Protein AF-X0WN34-F1 (afdb_monomer_lite)

Radius of gyration: 20.08 Å; chains: 1; bounding box: 44×46×47 Å

Foldseek 3Di:
DLLVLLVVLVVVPPDLVSLQSQVVDDADPDDVSNVVCVVSPDDRHDHDDCQPPAQKDQPQQQQKIWGWLGPDPFIKIKIFGAGFAADQPAALAHGFMWIDGVHTFFDFDDDDDDQAPPCNQAERRWNNRTQFKAWDDPPDAADPSSHPPPDDYDRPSTFDRYDDHDPDPVVCVVVVLVRRQKHWPDWDGDNQKIKTKMWRQSRHDPQFWPGWMWIWMDGHRGDIDIDIDTDTPDPPTDMDRDTDGD

Organism: NCBI:txid412755

pLDDT: mean 89.05, std 12.6, range [44.31, 98.88]

Secondary structure (DSSP, 8-state):
-TTHHHHHHHHTTTSHHHHHHHHT----SSHHHHHHHHHT--PPPPPP-GGGS-SEEEEGGGTEEEEES-SSTT--EEEEE-----STT--S-TT-EEEEESEEEE--------SSSHHIIIIITSGGGSS-EEE--TT---BSSS-TT-------S-S-SB----SSHHHHHHTHHHH---EEEEEEE-SSEEEEEEE-GGGS-TTTEEEEEEEEEEETTTEEEEEEEEEESSTTS-EEE-----

Sequence (246 aa):
PRLMRNVIAQYFRGSELSRFVSARRRRGTHAQTRLFDFLHEEAPDEPLDVRTFPLAHHAAGIGKVFARGDWTDDATWLRFECGHWWNQHQHFEAGNFEIFRYEPLAAESGEYTDWDSPHAVNWLIRTVAHNCILVHQDDETWRNVRNRQGRPLANDGGQANDVFYRHTLEEWEREREHFERGTIIACENRPDFMHVAGDCTRAYAKSKVSLCLRQVVFLRPHTIVILDRVTSVRPEYEKTWLLHCY

Structure (mmCIF, N/CA/C/O backbone):
data_AF-X0WN34-F1
#
_entry.id   AF-X0WN34-F1
#
loop_
_atom_site.group_PDB
_atom_site.id
_atom_site.type_symbol
_atom_site.label_atom_id
_atom_site.label_alt_id
_atom_site.label_comp_id
_atom_site.label_asym_id
_atom_site.label_entity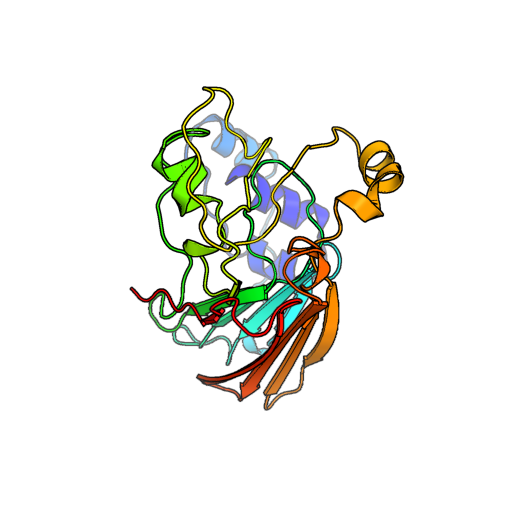_id
_atom_site.label_seq_id
_atom_site.pdbx_PDB_ins_code
_atom_site.Cartn_x
_atom_site.Cartn_y
_atom_site.Cartn_z
_atom_site.occupancy
_atom_site.B_iso_or_equiv
_atom_site.auth_seq_id
_atom_site.auth_comp_id
_atom_site.auth_asym_id
_atom_site.auth_atom_id
_atom_site.pdbx_PDB_model_num
ATOM 1 N N . PRO A 1 1 ? 8.288 15.324 -8.972 1.00 44.31 1 PRO A N 1
ATOM 2 C CA . PRO A 1 1 ? 9.692 14.833 -8.907 1.00 44.31 1 PRO A CA 1
ATOM 3 C C . PRO A 1 1 ? 10.314 14.483 -10.289 1.00 44.31 1 PRO A C 1
ATOM 5 O O . PRO A 1 1 ? 10.910 13.424 -10.462 1.00 44.31 1 PRO A O 1
ATOM 8 N N . ARG A 1 2 ? 10.214 15.378 -11.290 1.00 45.28 2 ARG A N 1
ATOM 9 C CA . ARG A 1 2 ? 10.734 15.137 -12.659 1.00 45.28 2 ARG A CA 1
ATOM 10 C C . ARG A 1 2 ? 12.237 15.422 -12.823 1.00 45.28 2 ARG A C 1
ATOM 12 O O . ARG A 1 2 ? 12.853 14.819 -13.688 1.00 45.28 2 ARG A O 1
ATOM 19 N N . LEU A 1 3 ? 12.822 16.245 -11.946 1.00 47.91 3 LEU A N 1
ATOM 20 C CA . LEU A 1 3 ? 14.264 16.547 -11.891 1.00 47.91 3 LEU A CA 1
ATOM 21 C C . LEU A 1 3 ? 15.147 15.326 -11.572 1.00 47.91 3 LEU A C 1
ATOM 23 O O . LEU A 1 3 ? 16.340 15.341 -11.843 1.00 47.91 3 LEU A O 1
ATOM 27 N N . MET A 1 4 ? 14.574 14.262 -11.005 1.00 52.34 4 MET A N 1
ATOM 28 C CA . MET A 1 4 ? 15.364 13.207 -10.373 1.00 52.34 4 MET A CA 1
ATOM 29 C C . MET A 1 4 ? 15.844 12.115 -11.338 1.00 52.34 4 MET A C 1
ATOM 31 O O . MET A 1 4 ? 16.774 11.406 -10.998 1.00 52.34 4 MET A O 1
ATOM 35 N N . ARG A 1 5 ? 15.236 11.930 -12.522 1.00 56.84 5 ARG A N 1
ATOM 36 C CA . ARG A 1 5 ? 15.512 10.734 -13.351 1.00 56.84 5 ARG A CA 1
ATOM 37 C C . ARG A 1 5 ? 16.914 10.723 -13.958 1.00 56.84 5 ARG A C 1
ATOM 39 O O . ARG A 1 5 ? 17.567 9.690 -13.889 1.00 56.84 5 ARG A O 1
ATOM 46 N N . ASN A 1 6 ? 17.378 11.853 -14.494 1.00 54.78 6 ASN A N 1
ATOM 47 C CA . ASN A 1 6 ? 18.714 11.952 -15.091 1.00 54.78 6 ASN A CA 1
ATOM 48 C C . ASN A 1 6 ? 19.805 11.844 -14.013 1.00 54.78 6 ASN A C 1
ATOM 50 O O . ASN A 1 6 ? 20.733 11.056 -14.156 1.00 54.78 6 ASN A O 1
ATOM 54 N N . VAL A 1 7 ? 19.631 12.535 -12.882 1.00 57.59 7 VAL A N 1
ATOM 55 C CA . VAL A 1 7 ? 20.575 12.496 -11.750 1.00 57.59 7 VAL A CA 1
ATOM 56 C C . VAL A 1 7 ? 20.580 11.128 -11.044 1.00 57.59 7 VAL A C 1
ATOM 58 O O . VAL A 1 7 ? 21.640 10.624 -10.688 1.00 57.59 7 VAL A O 1
ATOM 61 N N . ILE A 1 8 ? 19.425 10.470 -10.885 1.00 57.50 8 ILE A N 1
ATOM 62 C CA . ILE A 1 8 ? 19.345 9.101 -10.339 1.00 57.50 8 ILE A CA 1
ATOM 63 C C . ILE A 1 8 ? 19.974 8.095 -11.299 1.00 57.50 8 ILE A C 1
ATOM 65 O O . ILE A 1 8 ? 20.728 7.237 -10.851 1.00 57.50 8 ILE A O 1
ATOM 69 N N . ALA A 1 9 ? 19.713 8.193 -12.606 1.00 58.41 9 ALA A N 1
ATOM 70 C CA . ALA A 1 9 ? 20.384 7.339 -13.585 1.00 58.41 9 ALA A CA 1
ATOM 71 C C . ALA A 1 9 ? 21.913 7.508 -13.498 1.00 58.41 9 ALA A C 1
ATOM 73 O O . ALA A 1 9 ? 22.645 6.519 -13.512 1.00 58.41 9 ALA A O 1
ATOM 74 N N . GLN A 1 10 ? 22.396 8.736 -13.287 1.00 58.94 10 GLN A N 1
ATOM 75 C CA . GLN A 1 10 ? 23.813 9.007 -13.042 1.00 58.94 10 GLN A CA 1
ATOM 76 C C . GLN A 1 10 ? 24.330 8.405 -11.728 1.00 58.94 10 GLN A C 1
ATOM 78 O O . GLN A 1 10 ? 25.438 7.881 -11.723 1.00 58.94 10 GLN A O 1
ATOM 83 N N . TYR A 1 11 ? 23.551 8.431 -10.640 1.00 57.41 11 TYR A N 1
ATOM 84 C CA . TYR A 1 11 ? 23.935 7.811 -9.363 1.00 57.41 11 TYR A CA 1
ATOM 85 C C . TYR A 1 11 ? 23.999 6.276 -9.450 1.00 57.41 11 TYR A C 1
ATOM 87 O O . TYR A 1 11 ? 24.894 5.657 -8.884 1.00 57.41 11 TYR A O 1
ATOM 95 N N . PHE A 1 12 ? 23.092 5.655 -10.212 1.00 58.84 12 PHE A N 1
ATOM 96 C CA . PHE A 1 12 ? 23.060 4.206 -10.460 1.00 58.84 12 PHE A CA 1
ATOM 97 C C . PHE A 1 12 ? 23.763 3.797 -11.764 1.00 58.84 12 PHE A C 1
ATOM 99 O O . PHE A 1 12 ? 23.420 2.761 -12.356 1.00 58.84 12 PHE A O 1
ATOM 106 N N . ARG A 1 13 ? 24.710 4.613 -12.251 1.00 58.53 13 ARG A N 1
ATOM 107 C CA . ARG A 1 13 ? 25.409 4.364 -13.518 1.00 58.53 13 ARG A CA 1
ATOM 108 C C . ARG A 1 13 ? 26.027 2.965 -13.535 1.00 58.53 13 ARG A C 1
ATOM 110 O O . ARG A 1 13 ? 26.620 2.523 -12.557 1.00 58.53 13 ARG A O 1
ATOM 117 N N . GLY A 1 14 ? 25.878 2.271 -14.662 1.00 58.12 14 GLY A N 1
ATOM 118 C CA . GLY A 1 14 ? 26.384 0.908 -14.852 1.00 58.12 14 GLY A CA 1
ATOM 119 C C . GLY A 1 14 ? 25.401 -0.209 -14.489 1.00 58.12 14 GLY A C 1
ATOM 120 O O . GLY A 1 14 ? 25.622 -1.339 -14.914 1.00 58.12 14 GLY A O 1
ATOM 121 N N . SER A 1 15 ? 24.296 0.083 -13.790 1.00 67.31 15 SER A N 1
ATOM 122 C CA . SER A 1 15 ? 23.204 -0.888 -13.627 1.00 67.31 15 SER A CA 1
ATOM 123 C C . SER A 1 15 ? 22.356 -0.998 -14.899 1.00 67.31 15 SER A C 1
ATOM 125 O O . SER A 1 15 ? 22.137 -0.006 -15.598 1.00 67.31 15 SER A O 1
ATOM 127 N N . GLU A 1 16 ? 21.825 -2.189 -15.182 1.00 66.94 16 GLU A N 1
ATOM 128 C CA . GLU A 1 16 ? 20.938 -2.418 -16.333 1.00 66.94 16 GLU A CA 1
ATOM 129 C C . GLU A 1 16 ? 19.705 -1.498 -16.304 1.00 66.94 16 GLU A C 1
ATOM 131 O O . GLU A 1 16 ? 19.326 -0.894 -17.310 1.00 66.94 16 GLU A O 1
ATOM 136 N N . LEU A 1 17 ? 19.127 -1.296 -15.117 1.00 65.12 17 LEU A N 1
ATOM 137 C CA . LEU A 1 17 ? 17.979 -0.414 -14.929 1.00 65.12 17 LEU A CA 1
ATOM 138 C C . LEU A 1 17 ? 18.307 1.052 -15.255 1.00 65.12 17 LEU A C 1
ATOM 140 O O . LEU A 1 17 ? 17.495 1.739 -15.876 1.00 65.12 17 LEU A O 1
ATOM 144 N N . SER A 1 18 ? 19.495 1.531 -14.873 1.00 64.06 18 SER A N 1
ATOM 145 C CA . SER A 1 18 ? 19.930 2.898 -15.182 1.00 64.06 18 SER A CA 1
ATOM 146 C C . SER A 1 18 ? 20.089 3.123 -16.689 1.00 64.06 18 SER A C 1
ATOM 148 O O . SER A 1 18 ? 19.573 4.118 -17.210 1.00 64.06 18 SER A O 1
ATOM 150 N N . ARG A 1 19 ? 20.700 2.166 -17.406 1.00 65.00 19 ARG A N 1
ATOM 151 C CA . ARG A 1 19 ? 20.855 2.232 -18.873 1.00 65.00 19 ARG A CA 1
ATOM 152 C C . ARG A 1 19 ? 19.504 2.371 -19.571 1.00 65.00 19 ARG A C 1
ATOM 154 O O . ARG A 1 19 ? 19.305 3.268 -20.388 1.00 65.00 19 ARG A O 1
ATOM 161 N N . PHE A 1 20 ? 18.531 1.551 -19.172 1.00 68.00 20 PHE A N 1
ATOM 162 C CA . PHE A 1 20 ? 17.181 1.601 -19.732 1.00 68.00 20 PHE A CA 1
ATOM 163 C C . PHE A 1 20 ? 16.453 2.928 -19.456 1.00 68.00 20 PHE A C 1
ATOM 165 O O . PHE A 1 20 ? 15.821 3.496 -20.351 1.00 68.00 20 PHE A O 1
ATOM 172 N N . VAL A 1 21 ? 16.538 3.454 -18.230 1.00 67.44 21 VAL A N 1
ATOM 173 C CA . VAL A 1 21 ? 15.901 4.736 -17.875 1.00 67.44 21 VAL A CA 1
ATOM 174 C C . VAL A 1 21 ? 16.550 5.903 -18.629 1.00 67.44 21 VAL A C 1
ATOM 176 O O . VAL A 1 21 ? 15.831 6.796 -19.086 1.00 67.44 21 VAL A O 1
ATOM 179 N N . SER A 1 22 ? 17.875 5.872 -18.819 1.00 63.88 22 SER A N 1
ATOM 180 C CA . SER A 1 22 ? 18.630 6.878 -19.582 1.00 63.88 22 SER A CA 1
ATOM 181 C C . SER A 1 22 ? 18.226 6.932 -21.061 1.00 63.88 22 SER A C 1
ATOM 183 O O . SER A 1 22 ? 18.221 8.011 -21.651 1.00 63.88 22 SER A O 1
ATOM 185 N N . ALA A 1 23 ? 17.800 5.813 -21.655 1.00 64.44 23 ALA A N 1
ATOM 186 C CA . ALA A 1 23 ? 17.300 5.784 -23.033 1.00 64.44 23 ALA A CA 1
ATOM 187 C C . ALA A 1 23 ? 15.892 6.405 -23.189 1.00 64.44 23 ALA A C 1
ATOM 189 O O . ALA A 1 23 ? 15.519 6.849 -24.273 1.00 64.44 23 ALA A O 1
ATOM 190 N N . ARG A 1 24 ? 15.096 6.492 -22.110 1.00 65.19 24 ARG A N 1
ATOM 191 C CA . ARG A 1 24 ? 13.705 7.006 -22.121 1.00 65.19 24 ARG A CA 1
ATOM 192 C C . ARG A 1 24 ? 13.576 8.462 -21.649 1.00 65.19 24 ARG A C 1
ATOM 194 O O . ARG A 1 24 ? 12.559 8.843 -21.055 1.00 65.19 24 ARG A O 1
ATOM 201 N N . ARG A 1 25 ? 14.603 9.282 -21.891 1.00 64.38 25 ARG A N 1
ATOM 202 C CA . ARG A 1 25 ? 14.652 10.700 -21.491 1.00 64.38 25 ARG A CA 1
ATOM 203 C C . ARG A 1 25 ? 13.403 11.468 -21.913 1.00 64.38 25 ARG A C 1
ATOM 205 O O . ARG A 1 25 ? 12.913 11.358 -23.033 1.00 64.38 25 ARG A O 1
ATOM 212 N N . ARG A 1 26 ? 12.924 12.323 -21.010 1.00 62.66 26 ARG A N 1
ATOM 213 C CA . ARG A 1 26 ? 11.940 13.368 -21.308 1.00 62.66 26 ARG A CA 1
ATOM 214 C C . ARG A 1 26 ? 12.549 14.702 -20.904 1.00 62.66 26 ARG A C 1
ATOM 216 O O . ARG A 1 26 ? 13.018 14.816 -19.777 1.00 62.66 26 ARG A O 1
ATOM 223 N N . ARG A 1 27 ? 12.525 15.693 -21.802 1.00 65.81 27 ARG A N 1
ATOM 224 C CA . ARG A 1 27 ? 12.999 17.054 -21.497 1.00 65.81 27 ARG A CA 1
ATOM 225 C C . ARG A 1 27 ? 12.209 17.652 -20.332 1.00 65.81 27 ARG A C 1
ATOM 227 O O . ARG A 1 27 ? 10.991 17.465 -20.240 1.00 65.81 27 ARG A O 1
ATOM 234 N N . GLY A 1 28 ? 12.895 18.414 -19.485 1.00 68.31 28 GLY A N 1
ATOM 235 C CA . GLY A 1 28 ? 12.291 19.195 -18.417 1.00 68.31 28 GLY A CA 1
ATOM 236 C C . GLY A 1 28 ? 11.145 20.078 -18.911 1.00 68.31 28 GLY A C 1
ATOM 237 O O . GLY A 1 28 ? 11.216 20.700 -19.971 1.00 68.31 28 GLY A O 1
ATOM 238 N N . THR A 1 29 ? 10.073 20.157 -18.125 1.00 73.75 29 THR A N 1
ATOM 239 C CA . THR A 1 29 ? 8.853 20.881 -18.514 1.00 73.75 29 THR A CA 1
ATOM 240 C C . THR A 1 29 ? 8.896 22.382 -18.220 1.00 73.75 29 THR A C 1
ATOM 242 O O . THR A 1 29 ? 7.996 23.103 -18.629 1.00 73.75 29 THR A O 1
ATOM 245 N N . HIS A 1 30 ? 9.935 22.878 -17.541 1.00 79.38 30 HIS A N 1
ATOM 246 C CA . HIS A 1 30 ? 10.145 24.304 -17.268 1.00 79.38 30 HIS A CA 1
ATOM 247 C C . HIS A 1 30 ? 11.624 24.691 -17.412 1.00 79.38 30 HIS A C 1
ATOM 249 O O . HIS A 1 30 ? 12.500 23.830 -17.485 1.00 79.38 30 HIS A O 1
ATOM 255 N N . ALA A 1 31 ? 11.905 25.996 -17.508 1.00 83.12 31 ALA A N 1
ATOM 256 C CA . ALA A 1 31 ? 13.231 26.524 -17.851 1.00 83.12 31 ALA A CA 1
ATOM 257 C C . ALA A 1 31 ? 14.344 26.045 -16.903 1.00 83.12 31 ALA A C 1
ATOM 259 O O . ALA A 1 31 ? 15.383 25.597 -17.371 1.00 83.12 31 ALA A O 1
ATOM 260 N N . GLN A 1 32 ? 14.097 26.051 -15.589 1.00 80.50 32 GLN A N 1
ATOM 261 C CA . GLN A 1 32 ? 15.079 25.598 -14.597 1.00 80.50 32 GLN A CA 1
ATOM 262 C C . GLN A 1 32 ? 15.475 24.125 -14.787 1.00 80.50 32 GLN A C 1
ATOM 264 O O . GLN A 1 32 ? 16.659 23.818 -14.824 1.00 80.50 32 GLN A O 1
ATOM 269 N N . THR A 1 33 ? 14.517 23.207 -14.977 1.00 73.88 33 THR A N 1
ATOM 270 C CA . THR A 1 33 ? 14.850 21.792 -15.227 1.00 73.88 33 THR A CA 1
ATOM 271 C C . THR A 1 33 ? 15.546 21.599 -16.562 1.00 73.88 33 THR A C 1
ATOM 273 O O . THR A 1 33 ? 16.456 20.791 -16.638 1.00 73.88 33 THR A O 1
ATOM 276 N N . ARG A 1 34 ? 15.175 22.361 -17.598 1.00 76.12 34 ARG A N 1
ATOM 277 C CA . ARG A 1 34 ? 15.870 22.300 -18.893 1.00 76.12 34 ARG A CA 1
ATOM 278 C C . ARG A 1 34 ? 17.324 22.754 -18.794 1.00 76.12 34 ARG A C 1
ATOM 280 O O . ARG A 1 34 ? 18.168 22.179 -19.466 1.00 76.12 34 ARG A O 1
ATOM 287 N N . LEU A 1 35 ? 17.615 23.746 -17.950 1.00 81.50 35 LEU A N 1
ATOM 288 C CA . LEU A 1 35 ? 18.987 24.160 -17.670 1.00 81.50 35 LEU A CA 1
ATOM 289 C C . LEU A 1 35 ? 19.769 23.045 -16.965 1.00 81.50 35 LEU A C 1
ATOM 291 O O . LEU A 1 35 ? 20.885 22.755 -17.371 1.00 81.50 35 LEU A O 1
ATOM 295 N N . PHE A 1 36 ? 19.183 22.382 -15.963 1.00 77.56 36 PHE A N 1
ATOM 296 C CA . PHE A 1 36 ? 19.823 21.225 -15.325 1.00 77.56 36 PHE A CA 1
ATOM 297 C C . PHE A 1 36 ? 20.022 20.054 -16.291 1.00 77.56 36 PHE A C 1
ATOM 299 O O . PHE A 1 36 ? 21.096 19.463 -16.296 1.00 77.56 36 PHE A O 1
ATOM 306 N N . ASP A 1 37 ? 19.028 19.745 -17.128 1.00 75.44 37 ASP A N 1
ATOM 307 C CA . ASP A 1 37 ? 19.153 18.709 -18.155 1.00 75.44 37 ASP A CA 1
ATOM 308 C C . ASP A 1 37 ? 20.308 19.023 -19.106 1.00 75.44 37 ASP A C 1
ATOM 310 O O . ASP A 1 37 ? 21.089 18.129 -19.385 1.00 75.44 37 ASP A O 1
ATOM 314 N N . PHE A 1 38 ? 20.443 20.281 -19.544 1.00 78.25 38 PHE A N 1
ATOM 315 C CA . PHE A 1 38 ? 21.549 20.740 -20.388 1.00 78.25 38 PHE A CA 1
ATOM 316 C C . PHE A 1 38 ? 22.911 20.625 -19.687 1.00 78.25 38 PHE A C 1
ATOM 318 O O . PHE A 1 38 ? 23.860 20.107 -20.264 1.00 78.25 38 PHE A O 1
ATOM 325 N N . LEU A 1 39 ? 23.015 21.083 -18.433 1.00 81.25 39 LEU A N 1
ATOM 326 C CA . LEU A 1 39 ? 24.269 21.044 -17.669 1.00 81.25 39 LEU A CA 1
ATOM 327 C C . LEU A 1 39 ? 24.751 19.615 -17.381 1.00 81.25 39 LEU A C 1
ATOM 329 O O . LEU A 1 39 ? 25.946 19.398 -17.198 1.00 81.25 39 LEU A O 1
ATOM 333 N N . HIS A 1 40 ? 23.826 18.658 -17.326 1.00 73.62 40 HIS A N 1
ATOM 334 C CA . HIS A 1 40 ? 24.097 17.255 -17.022 1.00 73.62 40 HIS A CA 1
ATOM 335 C C . HIS A 1 40 ? 23.800 16.326 -18.209 1.00 73.62 40 HIS A C 1
ATOM 337 O O . HIS A 1 40 ? 23.611 15.122 -18.013 1.00 73.62 40 HIS A O 1
ATOM 343 N N . GLU A 1 41 ? 23.732 16.871 -19.426 1.00 71.75 41 GLU A N 1
ATOM 344 C CA . GLU A 1 41 ? 23.437 16.101 -20.629 1.00 71.75 41 GLU A CA 1
ATOM 345 C C . GLU A 1 41 ? 24.634 15.218 -20.995 1.00 71.75 41 GLU A C 1
ATOM 347 O O . GLU A 1 41 ? 25.745 15.692 -21.211 1.00 71.75 41 GLU A O 1
ATOM 352 N N . GLU A 1 42 ? 24.403 13.912 -21.095 1.00 68.38 42 GLU A N 1
ATOM 353 C CA . GLU A 1 42 ? 25.394 12.941 -21.575 1.00 68.38 42 GLU A CA 1
ATOM 354 C C . GLU A 1 42 ? 24.806 12.115 -22.714 1.00 68.38 42 GLU A C 1
ATOM 356 O O . GLU A 1 42 ? 23.588 12.041 -22.837 1.00 68.38 42 GLU A O 1
ATOM 361 N N . ALA A 1 43 ? 25.607 11.437 -23.531 1.00 72.94 43 ALA A N 1
ATOM 362 C CA . ALA A 1 43 ? 25.049 10.485 -24.494 1.00 72.94 43 ALA A CA 1
ATOM 363 C C . ALA A 1 43 ? 24.277 9.365 -23.752 1.00 72.94 43 ALA A C 1
ATOM 365 O O . ALA A 1 43 ? 24.753 8.892 -22.718 1.00 72.94 43 ALA A O 1
ATOM 366 N N . PRO A 1 44 ? 23.064 8.974 -24.191 1.00 69.06 44 PRO A N 1
ATOM 367 C CA . PRO A 1 44 ? 22.384 7.818 -23.614 1.00 69.06 44 PRO A CA 1
ATOM 368 C C . PRO A 1 44 ? 23.147 6.531 -23.958 1.00 69.06 44 PRO A C 1
ATOM 370 O O . PRO A 1 44 ? 23.708 6.418 -25.045 1.00 69.06 44 PRO A O 1
ATOM 373 N N . ASP A 1 45 ? 23.140 5.565 -23.039 1.00 69.81 45 ASP A N 1
ATOM 374 C CA . ASP A 1 45 ? 23.598 4.207 -23.334 1.00 69.81 45 ASP A CA 1
ATOM 375 C C . ASP A 1 45 ? 22.656 3.530 -24.342 1.00 69.81 45 ASP A C 1
ATOM 377 O O . ASP A 1 45 ? 21.479 3.895 -24.457 1.00 69.81 45 ASP A O 1
ATOM 381 N N . GLU A 1 46 ? 23.157 2.499 -25.025 1.00 73.31 46 GLU A N 1
ATOM 382 C CA . GLU A 1 46 ? 22.323 1.640 -25.867 1.00 73.31 46 GLU A CA 1
ATOM 383 C C . GLU A 1 46 ? 21.176 1.020 -25.042 1.00 73.31 46 GLU A C 1
ATOM 385 O O . GLU A 1 46 ? 21.397 0.543 -23.917 1.00 73.31 46 GLU A O 1
ATOM 390 N N . PRO A 1 47 ? 19.936 1.016 -25.566 1.00 70.62 47 PRO A N 1
ATOM 391 C CA . PRO A 1 47 ? 18.789 0.490 -24.847 1.00 70.62 47 PRO A CA 1
ATOM 392 C C . PRO A 1 47 ? 18.926 -1.021 -24.642 1.00 70.62 47 PRO A C 1
ATOM 394 O O . PRO A 1 47 ? 19.201 -1.776 -25.572 1.00 70.62 47 PRO A O 1
ATOM 397 N N . LEU A 1 48 ? 18.680 -1.472 -23.412 1.00 75.81 48 LEU A N 1
ATOM 398 C CA . LEU A 1 48 ? 18.622 -2.896 -23.097 1.00 75.81 48 LEU A CA 1
ATOM 399 C C . LEU A 1 48 ? 17.275 -3.499 -23.498 1.00 75.81 48 LEU A C 1
ATOM 401 O O . LEU A 1 48 ? 16.232 -2.842 -23.430 1.00 75.81 48 LEU A O 1
ATOM 405 N N . ASP A 1 49 ? 17.304 -4.779 -23.862 1.00 84.06 49 ASP A N 1
ATOM 406 C CA . ASP A 1 49 ? 16.095 -5.563 -24.075 1.00 84.06 49 ASP A CA 1
ATOM 407 C C . ASP A 1 49 ? 15.431 -5.877 -22.730 1.00 84.06 49 ASP A C 1
ATOM 409 O O . ASP A 1 49 ? 15.847 -6.779 -22.010 1.00 84.06 49 ASP A O 1
ATOM 413 N N . VAL A 1 50 ? 14.366 -5.149 -22.397 1.00 83.38 50 VAL A N 1
ATOM 414 C CA . VAL A 1 50 ? 13.634 -5.339 -21.135 1.00 83.38 50 VAL A CA 1
ATOM 415 C C . VAL A 1 50 ? 13.076 -6.741 -20.954 1.00 83.38 50 VAL A C 1
ATOM 417 O O . VAL A 1 50 ? 12.834 -7.136 -19.821 1.00 83.38 50 VAL A O 1
ATOM 420 N N . ARG A 1 51 ? 12.904 -7.523 -22.026 1.00 88.19 51 ARG A N 1
ATOM 421 C CA . ARG A 1 51 ? 12.399 -8.900 -21.927 1.00 88.19 51 ARG A CA 1
ATOM 422 C C . ARG A 1 51 ? 13.340 -9.811 -21.138 1.00 88.19 51 ARG A C 1
ATOM 424 O O . ARG A 1 51 ? 12.899 -10.857 -20.673 1.00 88.19 51 ARG A O 1
ATOM 431 N N . THR A 1 52 ? 14.604 -9.420 -20.960 1.00 87.88 52 THR A N 1
ATOM 432 C CA . THR A 1 52 ? 15.569 -10.148 -20.127 1.00 87.88 52 THR A CA 1
ATOM 433 C C . THR A 1 52 ? 15.513 -9.749 -18.650 1.00 87.88 52 THR A C 1
ATOM 435 O O . THR A 1 52 ? 16.126 -10.416 -17.818 1.00 87.88 52 THR A O 1
ATOM 438 N N . PHE A 1 53 ? 14.785 -8.683 -18.294 1.00 89.62 53 PHE A N 1
ATOM 439 C CA . PHE A 1 53 ? 14.755 -8.171 -16.926 1.00 89.62 53 PHE A CA 1
ATOM 440 C C . PHE A 1 53 ? 13.857 -9.034 -16.031 1.00 89.62 53 PHE A C 1
ATOM 442 O O . PHE A 1 53 ? 12.816 -9.524 -16.486 1.00 89.62 53 PHE A O 1
ATOM 449 N N . PRO A 1 54 ? 14.186 -9.159 -14.730 1.00 92.81 54 PRO A N 1
ATOM 450 C CA . PRO A 1 54 ? 13.352 -9.877 -13.779 1.00 92.81 54 PRO A CA 1
ATOM 451 C C . PRO A 1 54 ? 11.909 -9.369 -13.765 1.00 92.81 54 PRO A C 1
ATOM 453 O O . PRO A 1 54 ? 11.646 -8.168 -13.723 1.00 92.81 54 PRO A O 1
ATOM 456 N N . LEU A 1 55 ? 10.966 -10.306 -13.711 1.00 96.00 55 LEU A N 1
ATOM 457 C CA . LEU A 1 55 ? 9.533 -10.017 -13.656 1.00 96.00 55 LEU A CA 1
ATOM 458 C C . LEU A 1 55 ? 9.034 -9.616 -12.261 1.00 96.00 55 LEU A C 1
ATOM 460 O O . LEU A 1 55 ? 7.833 -9.444 -12.074 1.00 96.00 55 LEU A O 1
ATOM 464 N N . ALA A 1 56 ? 9.920 -9.507 -11.269 1.00 96.81 56 ALA A N 1
ATOM 465 C CA . ALA A 1 56 ? 9.588 -8.957 -9.964 1.00 96.81 56 ALA A CA 1
ATOM 466 C C . ALA A 1 56 ? 10.801 -8.295 -9.299 1.00 96.81 56 ALA A C 1
ATOM 468 O O . ALA A 1 56 ? 11.939 -8.730 -9.480 1.00 96.81 56 ALA A O 1
ATOM 469 N N . HIS A 1 57 ? 10.540 -7.272 -8.490 1.00 95.56 57 HIS A N 1
ATOM 470 C CA . HIS A 1 57 ? 11.515 -6.574 -7.664 1.00 95.56 57 HIS A CA 1
ATOM 471 C C . HIS A 1 57 ? 10.975 -6.414 -6.240 1.00 95.56 57 HIS A C 1
ATOM 473 O O . HIS A 1 57 ? 9.911 -5.828 -6.040 1.00 95.56 57 HIS A O 1
ATOM 479 N N . HIS A 1 58 ? 11.728 -6.910 -5.256 1.00 96.44 58 HIS A N 1
ATOM 480 C CA . HIS A 1 58 ? 11.460 -6.708 -3.835 1.00 96.44 58 HIS A CA 1
ATOM 481 C C . HIS A 1 58 ? 12.332 -5.565 -3.301 1.00 96.44 58 HIS A C 1
ATOM 483 O O . HIS A 1 58 ? 13.533 -5.723 -3.076 1.00 96.44 58 HIS A O 1
ATOM 489 N N . ALA A 1 59 ? 11.711 -4.412 -3.077 1.00 95.62 59 ALA A N 1
ATOM 490 C CA . ALA A 1 59 ? 12.325 -3.241 -2.470 1.00 95.62 59 ALA A CA 1
ATOM 491 C C . ALA A 1 59 ? 12.247 -3.347 -0.937 1.00 95.62 59 ALA A C 1
ATOM 493 O O . ALA A 1 59 ? 11.455 -2.657 -0.289 1.00 95.62 59 ALA A O 1
ATOM 494 N N . ALA A 1 60 ? 13.070 -4.228 -0.360 1.00 93.25 60 ALA A N 1
ATOM 495 C CA . ALA A 1 60 ? 13.014 -4.589 1.060 1.00 93.25 60 ALA A CA 1
ATOM 496 C C . ALA A 1 60 ? 13.105 -3.382 2.011 1.00 93.25 60 ALA A C 1
ATOM 498 O O . ALA A 1 60 ? 12.393 -3.334 3.009 1.00 93.25 60 ALA A O 1
ATOM 499 N N . GLY A 1 61 ? 13.911 -2.366 1.673 1.00 90.88 61 GLY A N 1
ATOM 500 C CA . GLY A 1 61 ? 14.070 -1.164 2.503 1.00 90.88 61 GLY A CA 1
ATOM 501 C C . GLY A 1 61 ? 12.778 -0.364 2.713 1.00 90.88 61 GLY A C 1
ATOM 502 O O . GLY A 1 61 ? 12.632 0.309 3.726 1.00 90.88 61 GLY A O 1
ATOM 503 N N . ILE A 1 62 ? 11.817 -0.463 1.794 1.00 92.50 62 ILE A N 1
ATOM 504 C CA . ILE A 1 62 ? 10.513 0.210 1.898 1.00 92.50 62 ILE A CA 1
ATOM 505 C C . ILE A 1 62 ? 9.343 -0.778 1.985 1.00 92.50 62 ILE A C 1
ATOM 507 O O . ILE A 1 62 ? 8.192 -0.355 1.963 1.00 92.50 62 ILE A O 1
ATOM 511 N N . GLY A 1 63 ? 9.631 -2.082 2.073 1.00 96.25 63 GLY A N 1
ATOM 512 C CA . GLY A 1 63 ? 8.629 -3.142 2.164 1.00 96.25 63 GLY A CA 1
ATOM 513 C C . GLY A 1 63 ? 7.662 -3.182 0.981 1.00 96.25 63 GLY A C 1
ATOM 514 O O . GLY A 1 63 ? 6.469 -3.369 1.193 1.00 96.25 63 GLY A O 1
ATOM 515 N N . LYS A 1 64 ? 8.148 -2.981 -0.253 1.00 97.69 64 LYS A N 1
ATOM 516 C CA . LYS A 1 64 ? 7.315 -3.026 -1.471 1.00 97.69 64 LYS A CA 1
ATOM 517 C C . LYS A 1 64 ? 7.774 -4.114 -2.430 1.00 97.69 64 LYS A C 1
ATOM 519 O O . LYS A 1 64 ? 8.973 -4.334 -2.599 1.00 97.69 64 LYS A O 1
ATOM 524 N N . VAL A 1 65 ? 6.824 -4.754 -3.096 1.00 98.3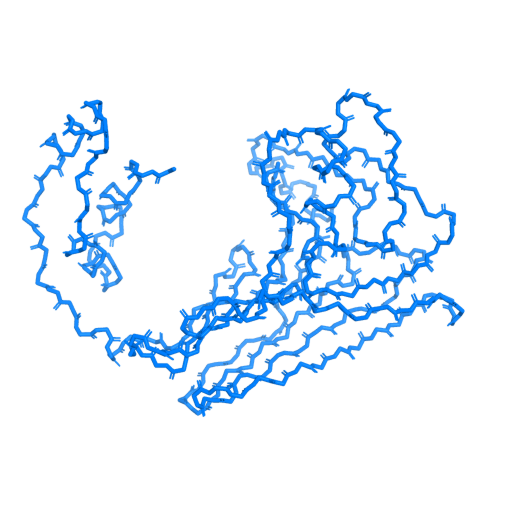8 65 VAL A N 1
ATOM 525 C CA . VAL A 1 65 ? 7.058 -5.689 -4.197 1.00 98.38 65 VAL A CA 1
ATOM 526 C C . VAL A 1 65 ? 6.346 -5.172 -5.432 1.00 98.38 65 VAL A C 1
ATOM 528 O O . VAL A 1 65 ? 5.172 -4.816 -5.385 1.00 98.38 65 VAL A O 1
ATOM 531 N N . PHE A 1 66 ? 7.072 -5.154 -6.541 1.00 97.88 66 PHE A N 1
ATOM 532 C CA . PHE A 1 66 ? 6.542 -4.865 -7.866 1.00 97.88 66 PHE A CA 1
ATOM 533 C C . PHE A 1 66 ? 6.721 -6.116 -8.712 1.00 97.88 66 PHE A C 1
ATOM 535 O O . PHE A 1 66 ? 7.822 -6.662 -8.746 1.00 97.88 66 PHE A O 1
ATOM 542 N N . ALA A 1 67 ? 5.677 -6.575 -9.387 1.00 98.06 67 ALA A N 1
ATOM 543 C CA . ALA A 1 67 ? 5.725 -7.744 -10.252 1.00 98.06 67 ALA A CA 1
ATOM 544 C C . ALA A 1 67 ? 4.953 -7.512 -11.549 1.00 98.06 67 ALA A C 1
ATOM 546 O O . ALA A 1 67 ? 4.037 -6.695 -11.608 1.00 98.06 67 ALA A O 1
ATOM 547 N N . ARG A 1 68 ? 5.348 -8.236 -12.595 1.00 97.00 68 ARG A N 1
ATOM 548 C CA . ARG A 1 68 ? 4.760 -8.185 -13.932 1.00 97.00 68 ARG A CA 1
ATOM 549 C C . ARG A 1 68 ? 4.535 -9.588 -14.485 1.00 97.00 68 ARG A C 1
ATOM 551 O O . ARG A 1 68 ? 5.266 -10.513 -14.125 1.00 97.00 68 ARG A O 1
ATOM 558 N N . GLY A 1 69 ? 3.546 -9.729 -15.363 1.00 97.31 69 GLY A N 1
ATOM 559 C CA . GLY A 1 69 ? 3.338 -10.935 -16.167 1.00 97.31 69 GLY A CA 1
ATOM 560 C C . GLY A 1 69 ? 4.432 -11.105 -17.223 1.00 97.31 69 GLY A C 1
ATOM 561 O O . GLY A 1 69 ? 4.973 -12.191 -17.382 1.00 97.31 69 GLY A O 1
ATOM 562 N N . ASP A 1 70 ? 4.801 -10.007 -17.876 1.00 94.94 70 ASP A N 1
ATOM 563 C CA . ASP A 1 70 ? 5.874 -9.901 -18.864 1.00 94.94 70 ASP A CA 1
ATOM 564 C C . ASP A 1 70 ? 6.223 -8.405 -19.085 1.00 94.94 70 ASP A C 1
ATOM 566 O O . ASP A 1 70 ? 5.928 -7.540 -18.247 1.00 94.94 70 ASP A O 1
ATOM 570 N N . TRP A 1 71 ? 6.871 -8.094 -20.210 1.00 93.06 71 TRP A N 1
ATOM 571 C CA . TRP A 1 71 ? 7.250 -6.739 -20.612 1.00 93.06 71 TRP A CA 1
ATOM 572 C C . TRP A 1 71 ? 6.483 -6.207 -21.831 1.00 93.06 71 TRP A C 1
ATOM 574 O O . TRP A 1 71 ? 6.903 -5.190 -22.390 1.00 93.06 71 TRP A O 1
ATOM 584 N N . THR A 1 72 ? 5.387 -6.850 -22.247 1.00 92.25 72 THR A N 1
ATOM 585 C CA . THR A 1 72 ? 4.521 -6.305 -23.303 1.00 92.25 72 THR A CA 1
ATOM 586 C C . THR A 1 72 ? 3.756 -5.079 -22.794 1.00 92.25 72 THR A C 1
ATOM 588 O O . THR A 1 72 ? 3.718 -4.781 -21.591 1.00 92.25 72 THR A O 1
ATOM 591 N N . ASP A 1 73 ? 3.159 -4.329 -23.721 1.00 89.38 73 ASP A N 1
ATOM 592 C CA . ASP A 1 73 ? 2.388 -3.123 -23.396 1.00 89.38 73 ASP A CA 1
ATOM 593 C C . ASP A 1 73 ? 1.110 -3.439 -22.602 1.00 89.38 73 ASP A C 1
ATOM 595 O O . ASP A 1 73 ? 0.595 -2.581 -21.886 1.00 89.38 73 ASP A O 1
ATOM 599 N N . ASP A 1 74 ? 0.637 -4.682 -22.678 1.00 92.19 74 ASP A N 1
ATOM 600 C CA . ASP A 1 74 ? -0.555 -5.184 -22.006 1.00 92.19 74 ASP A CA 1
ATOM 601 C C . ASP A 1 74 ? -0.287 -6.130 -20.831 1.00 92.19 74 ASP A C 1
ATOM 603 O O . ASP A 1 74 ? -1.203 -6.808 -20.343 1.00 92.19 74 ASP A O 1
ATOM 607 N N . ALA A 1 75 ? 0.961 -6.159 -20.360 1.00 96.06 75 ALA A N 1
ATOM 608 C CA . ALA A 1 75 ? 1.362 -6.925 -19.194 1.00 96.06 75 ALA A CA 1
ATOM 609 C C . ALA A 1 75 ? 0.443 -6.632 -18.000 1.00 96.06 75 ALA A C 1
ATOM 611 O O . ALA A 1 75 ? 0.103 -5.478 -17.726 1.00 96.06 75 ALA A O 1
ATOM 612 N N . THR A 1 76 ? 0.110 -7.668 -17.229 1.00 98.25 76 THR A N 1
ATOM 613 C CA . THR A 1 76 ? -0.470 -7.470 -15.894 1.00 98.25 76 THR A CA 1
ATOM 614 C C . THR A 1 76 ? 0.633 -7.034 -14.939 1.00 98.25 76 THR A C 1
ATOM 616 O O . THR A 1 76 ? 1.715 -7.626 -14.936 1.00 98.25 76 THR A O 1
ATOM 619 N N . TRP A 1 77 ? 0.366 -6.029 -14.114 1.00 97.81 77 TRP A N 1
ATOM 620 C CA . TRP A 1 77 ? 1.251 -5.569 -13.053 1.00 97.81 77 TRP A CA 1
ATOM 621 C C . TRP A 1 77 ? 0.588 -5.769 -11.703 1.00 97.81 77 TRP A C 1
ATOM 623 O O . TRP A 1 77 ? -0.615 -5.570 -11.561 1.00 97.81 77 TRP A O 1
ATOM 633 N N . LEU A 1 78 ? 1.409 -6.102 -10.717 1.00 98.38 78 LEU A N 1
ATOM 634 C CA . LEU A 1 78 ? 1.041 -6.181 -9.316 1.00 98.38 78 LEU A CA 1
ATOM 635 C C . LEU A 1 78 ? 2.006 -5.314 -8.506 1.00 98.38 78 LEU A C 1
ATOM 637 O O . LEU A 1 78 ? 3.225 -5.487 -8.593 1.00 98.38 78 LEU A O 1
ATOM 641 N N . ARG A 1 79 ? 1.465 -4.424 -7.679 1.00 98.06 79 ARG A N 1
ATOM 642 C CA . ARG A 1 79 ? 2.180 -3.831 -6.544 1.00 98.06 79 ARG A CA 1
ATOM 643 C C . ARG A 1 79 ? 1.618 -4.450 -5.272 1.00 98.06 79 ARG A C 1
ATOM 645 O O . ARG A 1 79 ? 0.409 -4.582 -5.139 1.00 98.06 79 ARG A O 1
ATOM 652 N N . PHE A 1 80 ? 2.488 -4.793 -4.336 1.00 98.69 80 PHE A N 1
ATOM 653 C CA . PHE A 1 80 ? 2.118 -5.142 -2.970 1.00 98.69 80 PHE A CA 1
ATOM 654 C C . PHE A 1 80 ? 3.012 -4.382 -1.996 1.00 98.69 80 PHE A C 1
ATOM 656 O O . PHE A 1 80 ? 4.202 -4.193 -2.273 1.00 98.69 80 PHE A O 1
ATOM 663 N N . GLU A 1 81 ? 2.479 -3.972 -0.849 1.00 97.62 81 GLU A N 1
ATOM 664 C CA . GLU A 1 81 ? 3.294 -3.376 0.204 1.00 97.62 81 GLU A CA 1
ATOM 665 C C . GLU A 1 81 ? 2.970 -3.892 1.596 1.00 97.62 81 GLU A C 1
ATOM 667 O O . GLU A 1 81 ? 1.823 -4.121 1.963 1.00 97.62 81 GLU A O 1
ATOM 672 N N . CYS A 1 82 ? 4.013 -4.054 2.397 1.00 97.69 82 CYS A N 1
ATOM 673 C CA . CYS A 1 82 ? 3.927 -4.409 3.799 1.00 97.69 82 CYS A CA 1
ATOM 674 C C . CYS A 1 82 ? 5.250 -4.013 4.464 1.00 97.69 82 CYS A C 1
ATOM 676 O O . CYS A 1 82 ? 6.172 -4.818 4.591 1.00 97.69 82 CYS A O 1
ATOM 678 N N . GLY A 1 83 ? 5.381 -2.729 4.794 1.00 95.06 83 GLY A N 1
ATOM 679 C CA . GLY A 1 83 ? 6.627 -2.148 5.286 1.00 95.06 83 GLY A CA 1
ATOM 680 C C . GLY A 1 83 ? 6.440 -1.262 6.508 1.00 95.06 83 GLY A C 1
ATOM 681 O O . GLY A 1 83 ? 5.330 -1.051 7.005 1.00 95.06 83 GLY A O 1
ATOM 682 N N . HIS A 1 84 ? 7.554 -0.718 6.990 1.00 92.88 84 HIS A N 1
ATOM 683 C CA . HIS A 1 84 ? 7.532 0.281 8.046 1.00 92.88 84 HIS A CA 1
ATOM 684 C C . HIS A 1 84 ? 6.922 1.610 7.567 1.00 92.88 84 HIS A C 1
ATOM 686 O O . HIS A 1 84 ? 6.968 1.972 6.385 1.00 92.88 84 HIS A O 1
ATOM 692 N N . TRP A 1 85 ? 6.412 2.380 8.524 1.00 91.12 85 TRP A N 1
ATOM 693 C CA . TRP A 1 85 ? 6.118 3.789 8.328 1.00 91.12 85 TRP A CA 1
ATOM 694 C C . TRP A 1 85 ? 7.411 4.602 8.395 1.00 91.12 85 TRP A C 1
ATOM 696 O O . TRP A 1 85 ? 8.078 4.658 9.419 1.00 91.12 85 TRP A O 1
ATOM 706 N N . TRP A 1 86 ? 7.757 5.268 7.310 1.00 89.31 86 TRP A N 1
ATOM 707 C CA . TRP A 1 86 ? 8.896 6.165 7.209 1.00 89.31 86 TRP A CA 1
ATOM 708 C C . TRP A 1 86 ? 8.516 7.601 7.535 1.00 89.31 86 TRP A C 1
ATOM 710 O O . TRP A 1 86 ? 9.092 8.193 8.449 1.00 89.31 86 TRP A O 1
ATOM 720 N N . ASN A 1 87 ? 7.599 8.205 6.772 1.00 84.69 87 ASN A N 1
ATOM 721 C CA . ASN A 1 87 ? 7.330 9.629 6.942 1.00 84.69 87 ASN A CA 1
ATOM 722 C C . ASN A 1 87 ? 6.047 10.142 6.275 1.00 84.69 87 ASN A C 1
ATOM 724 O O . ASN A 1 87 ? 5.460 9.507 5.401 1.00 84.69 87 ASN A O 1
ATOM 728 N N . GLN A 1 88 ? 5.705 11.366 6.683 1.00 82.69 88 GLN A N 1
ATOM 729 C CA . GLN A 1 88 ? 4.701 12.303 6.190 1.00 82.69 88 GLN A CA 1
ATOM 730 C C . GLN A 1 88 ? 3.793 11.783 5.088 1.00 82.69 88 GLN A C 1
ATOM 732 O O . GLN A 1 88 ? 2.656 11.505 5.420 1.00 82.69 88 GLN A O 1
ATOM 737 N N . HIS A 1 89 ? 4.255 11.666 3.837 1.00 89.56 89 HIS A N 1
ATOM 738 C CA . HIS A 1 89 ? 3.407 11.392 2.670 1.00 89.56 89 HIS A CA 1
ATOM 739 C C . HIS A 1 89 ? 2.917 9.943 2.506 1.00 89.56 89 HIS A C 1
ATOM 741 O O . HIS A 1 89 ? 2.082 9.716 1.637 1.00 89.56 89 HIS A O 1
ATOM 747 N N . GLN A 1 90 ? 3.343 8.990 3.337 1.00 90.62 90 GLN A N 1
ATOM 748 C CA . GLN A 1 90 ? 2.778 7.634 3.312 1.00 90.62 90 GLN A CA 1
ATOM 749 C C . GLN A 1 90 ? 1.334 7.586 3.803 1.00 90.62 90 GLN A C 1
ATOM 751 O O . GLN A 1 90 ? 0.919 8.420 4.608 1.00 90.62 90 GLN A O 1
ATOM 756 N N . HIS A 1 91 ? 0.577 6.603 3.331 1.00 94.38 91 HIS A N 1
ATOM 757 C CA . HIS A 1 91 ? -0.780 6.341 3.796 1.00 94.38 91 HIS A CA 1
ATOM 758 C C . HIS A 1 91 ? -0.815 5.122 4.727 1.00 94.38 91 HIS A C 1
ATOM 760 O O . HIS A 1 91 ? 0.180 4.414 4.909 1.00 94.38 91 HIS A O 1
ATOM 766 N N . PHE A 1 92 ? -1.952 4.900 5.378 1.00 95.44 92 PHE A N 1
ATOM 767 C CA . PHE A 1 92 ? -2.184 3.763 6.266 1.00 95.44 92 PHE A CA 1
ATOM 768 C C . PHE A 1 92 ? -2.596 2.527 5.461 1.00 95.44 92 PHE A C 1
ATOM 770 O O . PHE A 1 92 ? -3.741 2.083 5.500 1.00 95.44 92 PHE A O 1
ATOM 777 N N . GLU A 1 93 ? -1.632 2.010 4.703 1.00 96.12 93 GLU A N 1
ATOM 778 C CA . GLU A 1 93 ? -1.847 1.088 3.583 1.00 96.12 93 GLU A CA 1
ATOM 779 C C . GLU A 1 93 ? -1.034 -0.216 3.693 1.00 96.12 93 GLU A C 1
ATOM 781 O O . GLU A 1 93 ? -0.740 -0.875 2.699 1.00 96.12 93 GLU A O 1
ATOM 786 N N . ALA A 1 94 ? -0.641 -0.630 4.902 1.00 97.50 94 ALA A N 1
ATOM 787 C CA . ALA A 1 94 ? 0.105 -1.875 5.069 1.00 97.50 94 ALA A CA 1
ATOM 788 C C . ALA A 1 94 ? -0.757 -3.085 4.660 1.00 97.50 94 ALA A C 1
ATOM 790 O O . ALA A 1 94 ? -1.830 -3.324 5.213 1.00 97.50 94 ALA A O 1
ATOM 791 N N . GLY A 1 95 ? -0.271 -3.881 3.714 1.00 98.12 95 GLY A N 1
ATOM 792 C CA . GLY A 1 95 ? -1.015 -4.974 3.091 1.00 98.12 95 GLY A CA 1
ATOM 793 C C . GLY A 1 95 ? -1.771 -4.572 1.822 1.00 98.12 95 GLY A C 1
ATOM 794 O O . GLY A 1 95 ? -2.425 -5.436 1.238 1.00 98.12 95 GLY A O 1
ATOM 795 N N . ASN A 1 96 ? -1.695 -3.317 1.374 1.00 98.44 96 ASN A N 1
ATOM 796 C CA . ASN A 1 96 ? -2.337 -2.881 0.139 1.00 98.44 96 ASN A CA 1
ATOM 797 C C . ASN A 1 96 ? -1.767 -3.618 -1.084 1.00 98.44 96 ASN A C 1
ATOM 799 O O . ASN A 1 96 ? -0.575 -3.951 -1.144 1.00 98.44 96 ASN A O 1
ATOM 803 N N . PHE A 1 97 ? -2.632 -3.856 -2.067 1.00 98.56 97 PHE A N 1
ATOM 804 C CA . PHE A 1 97 ? -2.251 -4.349 -3.383 1.00 98.56 97 PHE A CA 1
ATOM 805 C C . PHE A 1 97 ? -2.874 -3.493 -4.483 1.00 98.56 97 PHE A C 1
ATOM 807 O O . PHE A 1 97 ? -3.982 -2.986 -4.341 1.00 98.56 97 PHE A O 1
ATOM 814 N N . GLU A 1 98 ? -2.182 -3.385 -5.609 1.00 98.44 98 GLU A N 1
ATOM 815 C CA . GLU A 1 98 ? -2.706 -2.747 -6.816 1.00 98.44 98 GLU A CA 1
ATOM 816 C C . GLU A 1 98 ? -2.462 -3.641 -8.024 1.00 98.44 98 GLU A C 1
ATOM 818 O O . GLU A 1 98 ? -1.413 -4.283 -8.131 1.00 98.44 98 GLU A O 1
ATOM 823 N N . ILE A 1 99 ? -3.430 -3.667 -8.935 1.00 98.25 99 ILE A N 1
ATOM 824 C CA . ILE A 1 99 ? -3.430 -4.472 -10.149 1.00 98.25 99 ILE A CA 1
ATOM 825 C C . ILE A 1 99 ? -3.704 -3.550 -11.328 1.00 98.25 99 ILE A C 1
ATOM 827 O O . ILE A 1 99 ? -4.708 -2.841 -11.364 1.00 98.25 99 ILE A O 1
ATOM 831 N N . PHE A 1 100 ? -2.828 -3.603 -12.322 1.00 97.38 100 PHE A N 1
ATOM 832 C CA . PHE A 1 100 ? -2.985 -2.873 -13.573 1.00 97.38 100 PHE A CA 1
ATOM 833 C C . PHE A 1 100 ? -2.887 -3.842 -14.745 1.00 97.38 100 PHE A C 1
ATOM 835 O O . PHE A 1 100 ? -1.980 -4.676 -14.780 1.00 97.38 100 PHE A O 1
ATOM 842 N N . ARG A 1 101 ? -3.774 -3.708 -15.729 1.00 95.75 101 ARG A N 1
ATOM 843 C CA . ARG A 1 101 ? -3.639 -4.350 -17.040 1.00 95.75 101 ARG A CA 1
ATOM 844 C C . ARG A 1 101 ? -4.434 -3.540 -18.055 1.00 95.75 101 ARG A C 1
ATOM 846 O O . ARG A 1 101 ? -5.653 -3.496 -17.955 1.00 95.75 101 ARG A O 1
ATOM 853 N N . TYR A 1 102 ? -3.749 -2.923 -19.019 1.00 93.06 102 TYR A N 1
ATOM 854 C CA . TYR A 1 102 ? -4.264 -1.859 -19.906 1.00 93.06 102 TYR A CA 1
ATOM 855 C C . TYR A 1 102 ? -4.702 -0.580 -19.173 1.00 93.06 102 TYR A C 1
ATOM 857 O O . TYR A 1 102 ? -4.324 0.518 -19.577 1.00 93.06 102 TYR A O 1
ATOM 865 N N . GLU A 1 103 ? -5.436 -0.728 -18.076 1.00 94.31 103 GLU A N 1
ATOM 866 C CA . GLU A 1 103 ? -5.919 0.317 -17.184 1.00 94.31 103 GLU A CA 1
ATOM 867 C C . GLU A 1 103 ? -5.793 -0.126 -15.710 1.00 94.31 103 GLU A C 1
ATOM 869 O O . GLU A 1 103 ? -5.480 -1.296 -15.435 1.00 94.31 103 GLU A O 1
ATOM 874 N N . PRO A 1 104 ? -5.960 0.790 -14.737 1.00 94.50 104 PRO A N 1
ATOM 875 C CA . PRO A 1 104 ? -6.028 0.420 -13.327 1.00 94.50 104 PRO A CA 1
ATOM 876 C C . PRO A 1 104 ? -7.247 -0.478 -13.079 1.00 94.50 104 PRO A C 1
ATOM 878 O O . PRO A 1 104 ? -8.371 -0.049 -13.295 1.00 94.50 104 PRO A O 1
ATOM 881 N N . LEU A 1 105 ? -7.030 -1.715 -12.623 1.00 96.75 105 LEU A N 1
ATOM 882 C CA . LEU A 1 105 ? -8.112 -2.659 -12.303 1.00 96.75 105 LEU A CA 1
ATOM 883 C C . LEU A 1 105 ? -8.411 -2.685 -10.804 1.00 96.75 105 LEU A C 1
ATOM 885 O O . LEU A 1 105 ? -9.566 -2.677 -10.398 1.00 96.75 105 LEU A O 1
ATOM 889 N N . ALA A 1 106 ? -7.354 -2.716 -9.991 1.00 97.56 106 ALA A N 1
ATOM 890 C CA . ALA A 1 106 ? -7.418 -2.530 -8.550 1.00 97.56 106 ALA A CA 1
ATOM 891 C C . ALA A 1 106 ? -6.417 -1.438 -8.187 1.00 97.56 106 ALA A C 1
ATOM 893 O O . ALA A 1 106 ? -5.221 -1.608 -8.417 1.00 97.56 106 ALA A O 1
ATOM 894 N N . ALA A 1 107 ? -6.880 -0.317 -7.656 1.00 94.50 107 ALA A N 1
ATOM 895 C CA . ALA A 1 107 ? -6.011 0.822 -7.378 1.00 94.50 107 ALA A CA 1
ATOM 896 C C . ALA A 1 107 ? -6.457 1.554 -6.118 1.00 94.50 107 ALA A C 1
ATOM 898 O O . ALA A 1 107 ? -7.550 1.329 -5.609 1.00 94.50 107 ALA A O 1
ATOM 899 N N . GLU A 1 108 ? -5.592 2.413 -5.596 1.00 92.56 108 GLU A N 1
ATOM 900 C CA . GLU A 1 108 ? -5.950 3.282 -4.478 1.00 92.56 108 GLU A CA 1
ATOM 901 C C . GLU A 1 108 ? -7.023 4.289 -4.910 1.00 92.56 108 GLU A C 1
ATOM 903 O O . GLU A 1 108 ? -7.065 4.740 -6.062 1.00 92.56 108 GLU A O 1
ATOM 908 N N . SER A 1 109 ? -7.910 4.634 -3.981 1.00 95.94 109 SER A N 1
ATOM 909 C CA . SER A 1 109 ? -9.000 5.576 -4.226 1.00 95.94 109 SER A CA 1
ATOM 910 C C . SER A 1 109 ? -8.734 6.945 -3.604 1.00 95.94 109 SER A C 1
ATOM 912 O O . SER A 1 109 ? -8.019 7.103 -2.614 1.00 95.94 109 SER A O 1
ATOM 914 N N . GLY A 1 110 ? -9.395 7.957 -4.163 1.00 94.25 110 GLY A N 1
ATOM 915 C CA . GLY A 1 110 ? -9.286 9.336 -3.709 1.00 94.25 110 GLY A CA 1
ATOM 916 C C . GLY A 1 110 ? -8.172 10.115 -4.404 1.00 94.25 110 GLY A C 1
ATOM 917 O O . GLY A 1 110 ? -7.225 9.562 -4.944 1.00 94.25 110 GLY A O 1
ATOM 918 N N . GLU A 1 111 ? -8.307 11.440 -4.379 1.00 93.75 111 GLU A N 1
ATOM 919 C CA . GLU A 1 111 ? -7.388 12.365 -5.044 1.00 93.75 111 GLU A CA 1
ATOM 920 C C . GLU A 1 111 ? -6.719 13.283 -4.018 1.00 93.75 111 GLU A C 1
ATOM 922 O O . GLU A 1 111 ? -7.351 13.723 -3.047 1.00 93.75 111 GLU A O 1
ATOM 927 N N . TYR A 1 112 ? -5.447 13.610 -4.246 1.00 93.44 112 TYR A N 1
ATOM 928 C CA . TYR A 1 112 ? -4.760 14.598 -3.428 1.00 93.44 112 TYR A CA 1
ATOM 929 C C . TYR A 1 112 ? -5.176 16.008 -3.846 1.00 93.44 112 TYR A C 1
ATOM 931 O O . TYR A 1 112 ? -4.782 16.513 -4.894 1.00 93.44 112 TYR A O 1
ATOM 939 N N . THR A 1 113 ? -5.940 16.673 -2.985 1.00 90.12 113 THR A N 1
ATOM 940 C CA . THR A 1 113 ? -6.369 18.063 -3.202 1.00 90.12 113 THR A CA 1
ATOM 941 C C . THR A 1 113 ? -5.710 19.036 -2.235 1.00 90.12 113 THR A C 1
ATOM 943 O O . THR A 1 113 ? -5.372 20.151 -2.623 1.00 90.12 113 THR A O 1
ATOM 946 N N . ASP A 1 114 ? -5.498 18.614 -0.989 1.00 92.31 114 ASP A N 1
ATOM 947 C CA . ASP A 1 114 ? -4.878 19.410 0.067 1.00 92.31 114 ASP A CA 1
ATOM 948 C C . ASP A 1 114 ? -4.323 18.492 1.172 1.00 92.31 114 ASP A C 1
ATOM 950 O O . ASP A 1 114 ? -4.675 17.313 1.251 1.00 92.31 114 ASP A O 1
ATOM 954 N N . TRP A 1 115 ? -3.462 19.032 2.032 1.00 89.69 115 TRP A N 1
ATOM 955 C CA . TRP A 1 115 ? -2.731 18.290 3.060 1.00 89.69 115 TRP A CA 1
ATOM 956 C C . TRP A 1 115 ? -3.622 17.736 4.180 1.00 89.69 115 TRP A C 1
ATOM 958 O O . TRP A 1 115 ? -3.426 16.598 4.612 1.00 89.69 115 TRP A O 1
ATOM 968 N N . ASP A 1 116 ? -4.576 18.531 4.666 1.00 91.94 116 ASP A N 1
ATOM 969 C CA . ASP A 1 116 ? -5.417 18.211 5.826 1.00 91.94 116 ASP A CA 1
ATOM 970 C C . ASP A 1 116 ? -6.905 18.530 5.599 1.00 91.94 116 ASP A C 1
ATOM 972 O O . ASP A 1 116 ? -7.650 18.817 6.540 1.00 91.94 116 ASP A O 1
ATOM 976 N N . SER A 1 117 ? -7.363 18.444 4.344 1.00 93.50 117 SER A N 1
ATOM 977 C CA . SER A 1 117 ? -8.791 18.513 4.013 1.00 93.50 117 SER A CA 1
ATOM 978 C C . SER A 1 117 ? -9.580 17.365 4.663 1.00 93.50 117 SER A C 1
ATOM 980 O O . SER A 1 117 ? -8.999 16.334 5.014 1.00 93.50 117 SER A O 1
ATOM 982 N N . PRO A 1 118 ? -10.920 17.478 4.790 1.00 94.25 118 PRO A N 1
ATOM 983 C CA . PRO A 1 118 ? -11.747 16.375 5.278 1.00 94.25 118 PRO A CA 1
ATOM 984 C C . PRO A 1 118 ? -11.533 15.077 4.489 1.00 94.25 118 PRO A C 1
ATOM 986 O O . PRO A 1 118 ? -11.444 14.016 5.096 1.00 94.25 118 PRO A O 1
ATOM 989 N N . HIS A 1 119 ? -11.384 15.171 3.162 1.00 95.81 119 HIS A N 1
ATOM 990 C CA . HIS A 1 119 ? -11.061 14.029 2.300 1.00 95.81 119 HIS A CA 1
ATOM 991 C C . HIS A 1 119 ? -9.682 13.447 2.616 1.00 95.81 119 HIS A C 1
ATOM 993 O O . HIS A 1 119 ? -9.542 12.235 2.750 1.00 95.81 119 HIS A O 1
ATOM 999 N N . ALA A 1 120 ? -8.669 14.301 2.795 1.00 93.69 120 ALA A N 1
ATOM 1000 C CA . ALA A 1 120 ? -7.315 13.852 3.093 1.00 93.69 120 ALA A CA 1
ATOM 1001 C C . ALA A 1 120 ? -7.257 13.027 4.389 1.00 93.69 120 ALA A C 1
ATOM 1003 O O . ALA A 1 120 ? -6.734 11.916 4.381 1.00 93.69 120 ALA A O 1
ATOM 1004 N N . VAL A 1 121 ? -7.828 13.542 5.485 1.00 93.75 121 VAL A N 1
ATOM 1005 C CA . VAL A 1 121 ? -7.692 12.937 6.827 1.00 93.75 121 VAL A CA 1
ATOM 1006 C C . VAL A 1 121 ? -8.702 11.821 7.130 1.00 93.75 121 VAL A C 1
ATOM 1008 O O . VAL A 1 121 ? -8.468 11.033 8.050 1.00 93.75 121 VAL A O 1
ATOM 1011 N N . ASN A 1 122 ? -9.810 11.736 6.383 1.00 95.00 122 ASN A N 1
ATOM 1012 C CA . ASN A 1 122 ? -10.858 10.723 6.589 1.00 95.00 122 ASN A CA 1
ATOM 1013 C C . ASN A 1 122 ? -11.002 9.705 5.452 1.00 95.00 122 ASN A C 1
ATOM 1015 O O . ASN A 1 122 ? -11.720 8.728 5.636 1.00 95.00 122 ASN A O 1
ATOM 1019 N N . TRP A 1 123 ? -10.325 9.897 4.317 1.00 96.00 123 TRP A N 1
ATOM 1020 C CA . TRP A 1 123 ? -10.355 8.956 3.198 1.00 96.00 123 TRP A CA 1
ATOM 1021 C C . TRP A 1 123 ? -8.955 8.691 2.650 1.00 96.00 123 TRP A C 1
ATOM 1023 O O . TRP A 1 123 ? -8.392 7.646 2.936 1.00 96.00 123 TRP A O 1
ATOM 1033 N N . LEU A 1 124 ? -8.358 9.654 1.941 1.00 95.75 124 LEU A N 1
ATOM 1034 C CA . LEU A 1 124 ? -7.161 9.459 1.107 1.00 95.75 124 LEU A CA 1
ATOM 1035 C C . LEU A 1 124 ? -6.004 8.742 1.816 1.00 95.75 124 LEU A C 1
ATOM 1037 O O . LEU A 1 124 ? -5.402 7.836 1.254 1.00 95.75 124 LEU A O 1
ATOM 1041 N N . ILE A 1 125 ? -5.661 9.170 3.035 1.00 94.31 125 ILE A N 1
ATOM 1042 C CA . ILE A 1 125 ? -4.521 8.598 3.770 1.00 94.31 125 ILE A CA 1
ATOM 1043 C C . ILE A 1 125 ? -4.916 7.402 4.643 1.00 94.31 125 ILE A C 1
ATOM 1045 O O . ILE A 1 125 ? -4.056 6.829 5.311 1.00 94.31 125 ILE A O 1
ATOM 1049 N N . ARG A 1 126 ? -6.210 7.087 4.712 1.00 96.06 126 ARG A N 1
ATOM 1050 C CA . ARG A 1 126 ? -6.820 6.127 5.632 1.00 96.06 126 ARG A CA 1
ATOM 1051 C C . ARG A 1 126 ? -7.006 4.792 4.933 1.00 96.06 126 ARG A C 1
ATOM 1053 O O . ARG A 1 126 ? -7.228 4.756 3.733 1.00 96.06 126 ARG A O 1
ATOM 1060 N N . THR A 1 127 ? -6.959 3.704 5.694 1.00 97.88 127 THR A N 1
ATOM 1061 C CA . THR A 1 127 ? -6.973 2.336 5.155 1.00 97.88 127 THR A CA 1
ATOM 1062 C C . THR A 1 127 ? -8.205 2.045 4.305 1.00 97.88 127 THR A C 1
ATOM 1064 O O . THR A 1 127 ? -8.120 1.252 3.372 1.00 97.88 127 THR A O 1
ATOM 1067 N N . VAL A 1 128 ? -9.335 2.702 4.589 1.00 97.94 128 VAL A N 1
ATOM 1068 C CA . VAL A 1 128 ? -10.560 2.581 3.782 1.00 97.94 128 VAL A CA 1
ATOM 1069 C C . VAL A 1 128 ? -10.388 2.979 2.316 1.00 97.94 128 VAL A C 1
ATOM 1071 O O . VAL A 1 128 ? -11.136 2.483 1.480 1.00 97.94 128 VAL A O 1
ATOM 1074 N N . ALA A 1 129 ? -9.401 3.809 1.970 1.00 97.88 129 ALA A N 1
ATOM 1075 C CA . ALA A 1 129 ? -9.123 4.184 0.586 1.00 97.88 129 ALA A CA 1
ATOM 1076 C C . ALA A 1 129 ? -8.292 3.145 -0.191 1.00 97.88 129 ALA A C 1
ATOM 1078 O O . ALA A 1 129 ? -8.080 3.311 -1.395 1.00 97.88 129 ALA A O 1
ATOM 1079 N N . HIS A 1 130 ? -7.849 2.077 0.476 1.00 98.44 130 HIS A N 1
ATOM 1080 C CA . HIS A 1 130 ? -6.890 1.101 -0.038 1.00 98.44 130 HIS A CA 1
ATOM 1081 C C . HIS A 1 130 ? -7.489 -0.299 -0.113 1.00 98.44 130 HIS A C 1
ATOM 1083 O O . HIS A 1 130 ? -8.448 -0.626 0.588 1.00 98.44 130 HIS A O 1
ATOM 1089 N N . ASN A 1 131 ? -6.887 -1.161 -0.930 1.00 98.56 131 ASN A N 1
ATOM 1090 C CA . ASN A 1 131 ? -7.272 -2.565 -1.057 1.00 98.56 131 ASN A CA 1
ATOM 1091 C C . ASN A 1 131 ? -6.729 -3.353 0.135 1.00 98.56 131 ASN A C 1
ATOM 1093 O O . ASN A 1 131 ? -5.789 -4.135 0.016 1.00 98.56 131 ASN A O 1
ATOM 1097 N N . CYS A 1 132 ? -7.280 -3.092 1.314 1.00 98.50 132 CYS A N 1
ATOM 1098 C CA . CYS A 1 132 ? -6.798 -3.550 2.611 1.00 98.50 132 CYS A CA 1
ATOM 1099 C C . CYS A 1 132 ? -7.884 -4.332 3.367 1.00 98.50 132 CYS A C 1
ATOM 1101 O O . CYS A 1 132 ? -8.938 -4.669 2.827 1.00 98.50 132 CYS A O 1
ATOM 1103 N N . ILE A 1 133 ? -7.591 -4.652 4.626 1.00 98.69 133 ILE A N 1
ATOM 1104 C CA . ILE A 1 133 ? -8.559 -5.176 5.587 1.00 98.69 133 ILE A CA 1
ATOM 1105 C C . ILE A 1 133 ? -8.961 -4.051 6.539 1.00 98.69 133 ILE A C 1
ATOM 1107 O O . ILE A 1 133 ? -8.109 -3.292 6.999 1.00 98.69 133 ILE A O 1
ATOM 1111 N N . LEU A 1 134 ? -10.241 -3.983 6.881 1.00 98.75 134 LEU A N 1
ATOM 1112 C CA . LEU A 1 134 ? -10.736 -3.202 8.010 1.00 98.75 134 LEU A CA 1
ATOM 1113 C C . LEU A 1 134 ? -11.182 -4.149 9.116 1.00 98.75 134 LEU A C 1
ATOM 1115 O O . LEU A 1 134 ? -11.717 -5.225 8.842 1.00 98.75 134 LEU A O 1
ATOM 1119 N N . VAL A 1 135 ? -10.981 -3.734 10.361 1.00 98.56 135 VAL A N 1
ATOM 1120 C CA . VAL A 1 135 ? -11.564 -4.374 11.541 1.00 98.56 135 VAL A CA 1
ATOM 1121 C C . VAL A 1 135 ? -12.195 -3.271 12.375 1.00 98.56 135 VAL A C 1
ATOM 1123 O O . VAL A 1 135 ? -11.480 -2.366 12.803 1.00 98.56 135 VAL A O 1
ATOM 1126 N N . HIS A 1 136 ? -13.512 -3.307 12.573 1.00 97.81 136 HIS A N 1
ATOM 1127 C CA . HIS A 1 136 ? -14.225 -2.226 13.255 1.00 97.81 136 HIS A CA 1
ATOM 1128 C C . HIS A 1 136 ? -14.305 -2.470 14.767 1.00 97.81 136 HIS A C 1
ATOM 1130 O O . HIS A 1 136 ? -14.809 -3.500 15.216 1.00 97.81 136 HIS A O 1
ATOM 1136 N N . GLN A 1 137 ? -13.799 -1.512 15.543 1.00 96.69 137 GLN A N 1
ATOM 1137 C CA . GLN A 1 137 ? -13.949 -1.426 16.995 1.00 96.69 137 GLN A CA 1
ATOM 1138 C C . GLN A 1 137 ? -14.601 -0.070 17.303 1.00 96.69 137 GLN A C 1
ATOM 1140 O O . GLN A 1 137 ? -13.984 0.961 17.041 1.00 96.69 137 GLN A O 1
ATOM 1145 N N . ASP A 1 138 ? -15.819 -0.066 17.850 1.00 95.06 138 ASP A N 1
ATOM 1146 C CA . ASP A 1 138 ? -16.666 1.136 17.979 1.00 95.06 138 ASP A CA 1
ATOM 1147 C C . ASP A 1 138 ? -15.998 2.306 18.721 1.00 95.06 138 ASP A C 1
ATOM 1149 O O . ASP A 1 138 ? -16.149 3.465 18.334 1.00 95.06 138 ASP A O 1
ATOM 1153 N N . ASP A 1 139 ? -15.243 2.013 19.781 1.00 92.31 139 ASP A N 1
ATOM 1154 C CA . ASP A 1 139 ? -14.596 3.003 20.650 1.00 92.31 139 ASP A CA 1
ATOM 1155 C C . ASP A 1 139 ? -13.181 3.403 20.193 1.00 92.31 139 ASP A C 1
ATOM 1157 O O . ASP A 1 139 ? -12.477 4.134 20.897 1.00 92.31 139 ASP A O 1
ATOM 1161 N N . GLU A 1 140 ? -12.742 2.954 19.014 1.00 94.56 140 GLU A N 1
ATOM 1162 C CA . GLU A 1 140 ? -11.439 3.323 18.466 1.00 94.56 140 GLU A CA 1
ATOM 1163 C C . GLU A 1 140 ? -11.422 4.774 17.957 1.00 94.56 140 GLU A C 1
ATOM 1165 O O . GLU A 1 140 ? -12.278 5.218 17.191 1.00 94.56 140 GLU A O 1
ATOM 1170 N N . THR A 1 141 ? -10.395 5.527 18.361 1.00 91.88 141 THR A N 1
ATOM 1171 C CA . THR A 1 141 ? -10.202 6.930 17.966 1.00 91.88 141 THR A CA 1
ATOM 1172 C C . THR A 1 141 ? -8.832 7.142 17.347 1.00 91.88 141 THR A C 1
ATOM 1174 O O . THR A 1 141 ? -7.851 6.632 17.884 1.00 91.88 141 THR A O 1
ATOM 1177 N N . TRP A 1 142 ? -8.749 7.977 16.310 1.00 91.31 142 TRP A N 1
ATOM 1178 C CA . TRP A 1 142 ? -7.494 8.373 15.668 1.00 91.31 142 TRP A CA 1
ATOM 1179 C C . TRP A 1 142 ? -6.973 9.702 16.215 1.00 91.31 142 TRP A C 1
ATOM 1181 O O . TRP A 1 142 ? -7.734 10.598 16.579 1.00 91.31 142 TRP A O 1
ATOM 1191 N N . ARG A 1 143 ? -5.649 9.831 16.253 1.00 86.50 143 ARG A N 1
ATOM 1192 C CA . ARG A 1 143 ? -4.878 10.988 16.711 1.00 86.50 143 ARG A CA 1
ATOM 1193 C C . ARG A 1 143 ? -3.685 11.192 15.778 1.00 86.50 143 ARG A C 1
ATOM 1195 O O . ARG A 1 143 ? -3.248 10.275 15.094 1.00 86.50 143 ARG A O 1
ATOM 1202 N N . ASN A 1 144 ? -3.198 12.428 15.697 1.00 83.88 144 ASN A N 1
ATOM 1203 C CA . ASN A 1 144 ? -1.997 12.807 14.937 1.00 83.88 144 ASN A CA 1
ATOM 1204 C C . ASN A 1 144 ? -1.966 12.391 13.441 1.00 83.88 144 ASN A C 1
ATOM 1206 O O . ASN A 1 144 ? -0.922 12.394 12.798 1.00 83.88 144 ASN A O 1
ATOM 1210 N N . VAL A 1 145 ? -3.124 12.147 12.819 1.00 86.00 145 VAL A N 1
ATOM 1211 C CA . VAL A 1 145 ? -3.268 11.766 11.397 1.00 86.00 145 VAL A CA 1
ATOM 1212 C C . VAL A 1 145 ? -3.209 12.958 10.429 1.00 86.00 145 VAL A C 1
ATOM 1214 O O . VAL A 1 145 ? -4.166 13.254 9.721 1.00 86.00 145 VAL A O 1
ATOM 1217 N N . ARG A 1 146 ? -2.095 13.704 10.424 1.00 85.12 146 ARG A N 1
ATOM 1218 C CA . ARG A 1 146 ? -1.902 14.944 9.623 1.00 85.12 146 ARG A CA 1
ATOM 1219 C C . ARG A 1 146 ? -2.953 16.049 9.856 1.00 85.12 146 ARG A C 1
ATOM 1221 O O . ARG A 1 146 ? -2.976 17.039 9.135 1.00 85.12 146 ARG A O 1
ATOM 1228 N N . ASN A 1 147 ? -3.784 15.926 10.885 1.00 86.06 147 ASN A N 1
ATOM 1229 C CA . ASN A 1 147 ? -4.942 16.782 11.128 1.00 86.06 147 ASN A CA 1
ATOM 1230 C C . ASN A 1 147 ? -4.580 18.069 11.896 1.00 86.06 147 ASN A C 1
ATOM 1232 O O . ASN A 1 147 ? -4.885 18.200 13.083 1.00 86.06 147 ASN A O 1
ATOM 1236 N N . ARG A 1 148 ? -3.911 19.026 11.236 1.00 84.88 148 ARG A N 1
ATOM 1237 C CA . ARG A 1 148 ? -3.484 20.289 11.881 1.00 84.88 148 ARG A CA 1
ATOM 1238 C C . ARG A 1 148 ? -4.657 21.193 12.260 1.00 84.88 148 ARG A C 1
ATOM 1240 O O . ARG A 1 148 ? -4.533 22.005 13.169 1.00 84.88 148 ARG A O 1
ATOM 1247 N N . GLN A 1 149 ? -5.784 21.044 11.575 1.00 86.06 149 GLN A N 1
ATOM 1248 C CA . GLN A 1 149 ? -6.980 21.865 11.759 1.00 86.06 149 GLN A CA 1
ATOM 1249 C C . GLN A 1 149 ? -7.971 21.287 12.782 1.00 86.06 149 GLN A C 1
ATOM 1251 O O . GLN A 1 149 ? -9.067 21.823 12.926 1.00 86.06 149 GLN A O 1
ATOM 1256 N N . GLY A 1 150 ? -7.623 20.200 13.484 1.00 88.62 150 GLY A N 1
ATOM 1257 C CA . GLY A 1 150 ? -8.474 19.624 14.534 1.00 88.62 150 GLY A CA 1
ATOM 1258 C C . GLY A 1 150 ? -9.832 19.130 14.026 1.00 88.62 150 GLY A C 1
ATOM 1259 O O . GLY A 1 150 ? -10.829 19.196 14.742 1.00 88.62 150 GLY A O 1
ATOM 1260 N N . ARG A 1 151 ? -9.893 18.667 12.775 1.00 89.25 151 ARG A N 1
ATOM 1261 C CA . ARG A 1 151 ? -11.122 18.182 12.139 1.00 89.25 151 ARG A CA 1
ATOM 1262 C C . ARG A 1 151 ? -11.654 16.923 12.835 1.00 89.25 151 ARG A C 1
ATOM 1264 O O . ARG A 1 151 ? -10.848 16.122 13.309 1.00 89.25 151 ARG A O 1
ATOM 1271 N N . PRO A 1 152 ? -12.977 16.690 12.841 1.00 91.56 152 PRO A N 1
ATOM 1272 C CA . PRO A 1 152 ? -13.531 15.408 13.257 1.00 91.56 152 PRO A CA 1
ATOM 1273 C C . PRO A 1 152 ? -12.953 14.265 12.419 1.00 91.56 152 PRO A C 1
ATOM 1275 O O . PRO A 1 152 ? -12.841 14.378 11.192 1.00 91.56 152 PRO A O 1
ATOM 1278 N N . LEU A 1 153 ? -12.586 13.179 13.095 1.00 93.81 153 LEU A N 1
ATOM 1279 C CA . LEU A 1 153 ? -12.017 11.993 12.472 1.00 93.81 153 LEU A CA 1
ATOM 1280 C C . LEU A 1 153 ? -13.040 10.862 12.469 1.00 93.81 153 LEU A C 1
ATOM 1282 O O . LEU A 1 153 ? -13.625 10.553 13.505 1.00 93.81 153 LEU A O 1
ATOM 1286 N N . ALA A 1 154 ? -13.234 10.247 11.308 1.00 94.12 154 ALA A N 1
ATOM 1287 C CA . ALA A 1 154 ? -14.051 9.056 11.158 1.00 94.12 154 ALA A CA 1
ATOM 1288 C C . ALA A 1 154 ? -13.282 7.814 11.633 1.00 94.12 154 ALA A C 1
ATOM 1290 O O . ALA A 1 154 ? -12.069 7.687 11.405 1.00 94.12 154 ALA A O 1
ATOM 1291 N N . ASN A 1 155 ? -14.011 6.900 12.274 1.00 96.00 155 ASN A N 1
ATOM 1292 C CA . ASN A 1 155 ? -13.554 5.544 12.534 1.00 96.00 155 ASN A CA 1
ATOM 1293 C C . ASN A 1 155 ? -13.767 4.720 11.262 1.00 96.00 155 ASN A C 1
ATOM 1295 O O . ASN A 1 155 ? -14.892 4.349 10.935 1.00 96.00 155 ASN A O 1
ATOM 1299 N N . ASP A 1 156 ? -12.685 4.478 10.529 1.00 96.94 156 ASP A N 1
ATOM 1300 C CA . ASP A 1 156 ? -12.709 3.687 9.302 1.00 96.94 156 ASP A CA 1
ATOM 1301 C C . ASP A 1 156 ? -12.466 2.193 9.566 1.00 96.94 156 ASP A C 1
ATOM 1303 O O . ASP A 1 156 ? -12.403 1.411 8.627 1.00 96.94 156 ASP A O 1
ATOM 1307 N N . GLY A 1 157 ? -12.288 1.776 10.827 1.00 97.62 157 GLY A N 1
ATOM 1308 C CA . GLY A 1 157 ? -11.830 0.427 11.177 1.00 97.62 157 GLY A CA 1
ATOM 1309 C C . GLY A 1 157 ? -10.401 0.123 10.701 1.00 97.62 157 GLY A C 1
ATOM 1310 O O . GLY A 1 157 ? -9.969 -1.032 10.729 1.00 97.62 157 GLY A O 1
ATOM 1311 N N . GLY A 1 158 ? -9.658 1.141 10.261 1.00 97.38 158 GLY A N 1
ATOM 1312 C CA . GLY A 1 158 ? -8.381 1.005 9.575 1.00 97.38 158 GLY A CA 1
ATOM 1313 C C . GLY A 1 158 ? -7.167 0.855 10.488 1.00 97.38 158 GLY A C 1
ATOM 1314 O O . GLY A 1 158 ? -7.243 0.449 11.649 1.00 97.38 158 GLY A O 1
ATOM 1315 N N . GLN A 1 159 ? -6.006 1.164 9.935 1.00 96.44 159 GLN A N 1
ATOM 1316 C CA . GLN A 1 159 ? -4.703 1.070 10.583 1.00 96.44 159 GLN A CA 1
ATOM 1317 C C . GLN A 1 159 ? -4.339 2.374 11.320 1.00 96.44 159 GLN A C 1
ATOM 1319 O O . GLN A 1 159 ? -4.995 3.401 11.159 1.00 96.44 159 GLN A O 1
ATOM 1324 N N . ALA A 1 160 ? -3.271 2.293 12.120 1.00 78.94 160 ALA A N 1
ATOM 1325 C CA . ALA A 1 160 ? -2.540 3.324 12.859 1.00 78.94 160 ALA A CA 1
ATOM 1326 C C . ALA A 1 160 ? -3.383 4.506 13.358 1.00 78.94 160 ALA A C 1
ATOM 1328 O O . ALA A 1 160 ? -3.648 5.469 12.643 1.00 78.94 160 ALA A O 1
ATOM 1329 N N . ASN A 1 161 ? -3.709 4.476 14.645 1.00 75.19 161 ASN A N 1
ATOM 1330 C CA . ASN A 1 161 ? -4.479 5.522 15.304 1.00 75.19 161 ASN A CA 1
ATOM 1331 C C . ASN A 1 161 ? -3.634 6.656 15.903 1.00 75.19 161 ASN A C 1
ATOM 1333 O O . ASN A 1 161 ? -4.195 7.560 16.513 1.00 75.19 161 ASN A O 1
ATOM 1337 N N . ASP A 1 162 ? -2.313 6.624 15.743 1.00 83.06 162 ASP A N 1
ATOM 1338 C CA . ASP A 1 162 ? -1.410 7.651 16.255 1.00 83.06 162 ASP A CA 1
ATOM 1339 C C . ASP A 1 162 ? -0.097 7.647 15.462 1.00 83.06 162 ASP A C 1
ATOM 1341 O O . ASP A 1 162 ? 0.656 6.669 15.512 1.00 83.06 162 ASP A O 1
ATOM 1345 N N . VAL A 1 163 ? 0.168 8.702 14.681 1.00 78.38 163 VAL A N 1
ATOM 1346 C CA . VAL A 1 163 ? 1.401 8.805 13.885 1.00 78.38 163 VAL A CA 1
ATOM 1347 C C . VAL A 1 163 ? 2.149 10.109 14.086 1.00 78.38 163 VAL A C 1
ATOM 1349 O O . VAL A 1 163 ? 1.583 11.196 14.084 1.00 78.38 163 VAL A O 1
ATOM 1352 N N . PHE A 1 164 ? 3.470 9.992 14.159 1.00 79.75 164 PHE A N 1
ATOM 1353 C CA . PHE A 1 164 ? 4.399 11.114 14.178 1.00 79.75 164 PHE A CA 1
ATOM 1354 C C . PHE A 1 164 ? 5.459 10.926 13.091 1.00 79.75 164 PHE A C 1
ATOM 1356 O O . PHE A 1 164 ? 5.492 9.910 12.397 1.00 79.75 164 PHE A O 1
ATOM 1363 N N . TYR A 1 165 ? 6.329 11.916 12.920 1.00 83.44 165 TYR A N 1
ATOM 1364 C CA . TYR A 1 165 ? 7.474 11.813 12.024 1.00 83.44 165 TYR A CA 1
ATOM 1365 C C . TYR A 1 165 ? 8.773 12.142 12.751 1.00 83.44 165 TYR A C 1
ATOM 1367 O O . TYR A 1 165 ? 8.774 12.813 13.786 1.00 83.44 165 TYR A O 1
ATOM 1375 N N . ARG A 1 166 ? 9.880 11.644 12.202 1.00 89.06 166 ARG A N 1
ATOM 1376 C CA . ARG A 1 166 ? 11.241 12.005 12.599 1.00 89.06 166 ARG A CA 1
ATOM 1377 C C . ARG A 1 166 ? 11.952 12.695 11.445 1.00 89.06 166 ARG A C 1
ATOM 1379 O O . ARG A 1 166 ? 11.596 12.494 10.279 1.00 89.06 166 ARG A O 1
ATOM 1386 N N . HIS A 1 167 ? 12.890 13.569 11.786 1.00 90.38 167 HIS A N 1
ATOM 1387 C CA . HIS A 1 167 ? 13.610 14.393 10.820 1.00 90.38 167 HIS A CA 1
ATOM 1388 C C . HIS A 1 167 ? 14.874 13.701 10.321 1.00 90.38 167 HIS A C 1
ATOM 1390 O O . HIS A 1 167 ? 15.307 13.964 9.199 1.00 90.38 167 HIS A O 1
ATOM 1396 N N . THR A 1 168 ? 15.443 12.804 11.128 1.00 93.31 168 THR A N 1
ATOM 13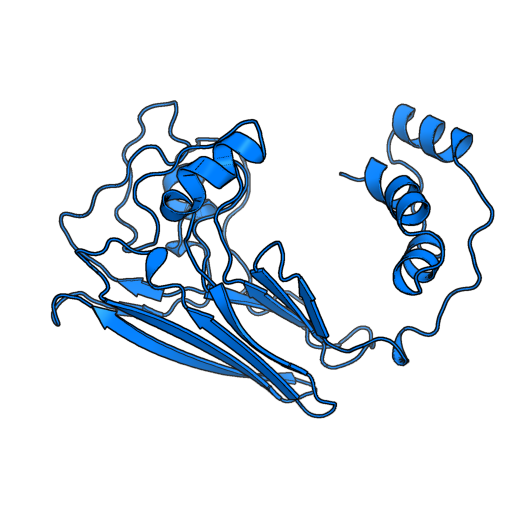97 C CA . THR A 1 168 ? 16.650 12.051 10.783 1.00 93.31 168 THR A CA 1
ATOM 1398 C C . THR A 1 168 ? 16.411 10.544 10.830 1.00 93.31 168 THR A C 1
ATOM 1400 O O . THR A 1 168 ? 15.478 10.058 11.472 1.00 93.31 168 THR A O 1
ATOM 1403 N N . LEU A 1 169 ? 17.277 9.796 10.140 1.00 92.19 169 LEU A N 1
ATOM 1404 C CA . LEU A 1 169 ? 17.278 8.335 10.206 1.00 92.19 169 LEU A CA 1
ATOM 1405 C C . LEU A 1 169 ? 17.588 7.848 11.627 1.00 92.19 169 LEU A C 1
ATOM 1407 O O . LEU A 1 169 ? 16.910 6.957 12.117 1.00 92.19 169 LEU A O 1
ATOM 1411 N N . GLU A 1 170 ? 18.550 8.473 12.305 1.00 95.88 170 GLU A N 1
ATOM 1412 C CA . GLU A 1 170 ? 18.941 8.097 13.668 1.00 95.88 170 GLU A CA 1
ATOM 1413 C C . GLU A 1 170 ? 17.775 8.238 14.660 1.00 95.88 170 GLU A C 1
ATOM 1415 O O . GLU A 1 170 ? 17.525 7.354 15.478 1.00 95.88 170 GLU A O 1
ATOM 1420 N N . GLU A 1 171 ? 17.021 9.335 14.574 1.00 94.19 171 GLU A N 1
ATOM 1421 C CA . GLU A 1 171 ? 15.811 9.530 15.375 1.00 94.19 171 GLU A CA 1
ATOM 1422 C C . GLU A 1 171 ? 14.748 8.466 15.083 1.00 94.19 171 GLU A C 1
ATOM 1424 O O . GLU A 1 171 ? 14.109 7.956 16.003 1.00 94.19 171 GLU A O 1
ATOM 1429 N N . TRP A 1 172 ? 14.551 8.137 13.804 1.00 93.12 172 TRP A N 1
ATOM 1430 C CA . TRP A 1 172 ? 13.611 7.102 13.388 1.00 93.12 172 TRP A CA 1
ATOM 1431 C C . TRP A 1 172 ? 14.018 5.726 13.930 1.00 93.12 172 TRP A C 1
ATOM 1433 O O . TRP A 1 172 ? 13.181 5.002 14.465 1.00 93.12 172 TRP A O 1
ATOM 1443 N N . GLU A 1 173 ? 15.307 5.385 13.859 1.00 93.38 173 GLU A N 1
ATOM 1444 C CA . GLU A 1 173 ? 15.851 4.104 14.323 1.00 93.38 173 GLU A CA 1
ATOM 1445 C C . GLU A 1 173 ? 15.690 3.913 15.833 1.00 93.38 173 GLU A C 1
ATOM 1447 O O . GLU A 1 173 ? 15.333 2.817 16.272 1.00 93.38 173 GLU A O 1
ATOM 1452 N N . ARG A 1 174 ? 15.869 4.978 16.626 1.00 95.19 174 ARG A N 1
ATOM 1453 C CA . ARG A 1 174 ? 15.641 4.954 18.084 1.00 95.19 174 ARG A CA 1
ATOM 1454 C C . ARG A 1 174 ? 14.194 4.625 18.463 1.00 95.19 174 ARG A C 1
ATOM 1456 O O . ARG A 1 174 ? 13.953 4.131 19.560 1.00 95.19 174 ARG A O 1
ATOM 1463 N N . GLU A 1 175 ? 13.245 4.875 17.565 1.00 91.88 175 GLU A N 1
ATOM 1464 C CA . GLU A 1 175 ? 11.809 4.655 17.775 1.00 91.88 175 GLU A CA 1
ATOM 1465 C C . GLU A 1 175 ? 11.207 3.655 16.782 1.00 91.88 175 GLU A C 1
ATOM 1467 O O . GLU A 1 175 ? 9.994 3.617 16.567 1.00 91.88 175 GLU A O 1
ATOM 1472 N N . ARG A 1 176 ? 12.046 2.809 16.181 1.00 89.75 176 ARG A N 1
ATOM 1473 C CA . ARG A 1 176 ? 11.657 1.890 15.107 1.00 89.75 176 ARG A CA 1
ATOM 1474 C C . ARG A 1 176 ? 10.420 1.055 15.431 1.00 89.75 176 ARG A C 1
ATOM 1476 O O . ARG A 1 176 ? 9.575 0.849 14.564 1.00 89.75 176 ARG A O 1
ATOM 1483 N N . GLU A 1 177 ? 10.281 0.607 16.678 1.00 89.62 177 GLU A N 1
ATOM 1484 C CA . GLU A 1 177 ? 9.122 -0.178 17.107 1.00 89.62 177 GLU A CA 1
ATOM 1485 C C . GLU A 1 177 ? 7.794 0.578 16.970 1.00 89.62 177 GLU A C 1
ATOM 1487 O O . GLU A 1 177 ? 6.775 -0.036 16.640 1.00 89.62 177 GLU A O 1
ATOM 1492 N N . HIS A 1 178 ? 7.798 1.896 17.193 1.00 87.94 178 HIS A N 1
ATOM 1493 C CA . HIS A 1 178 ? 6.623 2.746 17.015 1.00 87.94 178 HIS A CA 1
ATOM 1494 C C . HIS A 1 178 ? 6.258 2.898 15.535 1.00 87.94 178 HIS A C 1
ATOM 1496 O O . HIS A 1 178 ? 5.081 3.050 15.216 1.00 87.94 178 HIS A O 1
ATOM 1502 N N . PHE A 1 179 ? 7.237 2.827 14.634 1.00 90.94 179 PHE A N 1
ATOM 1503 C CA . PHE A 1 179 ? 7.058 2.969 13.187 1.00 90.94 179 PHE A CA 1
ATOM 1504 C C . PHE A 1 179 ? 6.813 1.654 12.452 1.00 90.94 179 PHE A C 1
ATOM 1506 O O . PHE A 1 179 ? 6.515 1.639 11.256 1.00 90.94 179 PHE A O 1
ATOM 1513 N N . GLU A 1 180 ? 6.904 0.530 13.147 1.00 91.56 180 GLU A N 1
ATOM 1514 C CA . GLU A 1 180 ? 6.613 -0.760 12.556 1.00 91.56 180 GLU A CA 1
ATOM 1515 C C . GLU A 1 180 ? 5.109 -0.906 12.305 1.00 91.56 180 GLU A C 1
ATOM 1517 O O . GLU A 1 180 ? 4.283 -0.767 13.210 1.00 91.56 180 GLU A O 1
ATOM 1522 N N . ARG A 1 181 ? 4.757 -1.142 11.039 1.00 93.44 181 ARG A N 1
ATOM 1523 C CA . ARG A 1 181 ? 3.375 -1.310 10.571 1.00 93.44 181 ARG A CA 1
ATOM 1524 C C . ARG A 1 181 ? 3.212 -2.658 9.891 1.00 93.44 181 ARG A C 1
ATOM 1526 O O . ARG A 1 181 ? 2.303 -3.406 10.228 1.00 93.44 181 ARG A O 1
ATOM 1533 N N . GLY A 1 182 ? 4.138 -3.010 9.010 1.00 95.31 182 GLY A N 1
ATOM 1534 C CA . GLY A 1 182 ? 4.223 -4.365 8.505 1.00 95.31 182 GLY A CA 1
ATOM 1535 C C . GLY A 1 182 ? 5.608 -4.753 8.028 1.00 95.31 182 GLY A C 1
ATOM 1536 O O . GLY A 1 182 ? 6.518 -3.922 7.960 1.00 95.31 182 GLY A O 1
ATOM 1537 N N . THR A 1 183 ? 5.730 -6.034 7.708 1.00 96.88 183 THR A N 1
ATOM 1538 C CA . THR A 1 183 ? 6.961 -6.661 7.239 1.00 96.88 183 THR A CA 1
ATOM 1539 C C . THR A 1 183 ? 6.625 -7.684 6.162 1.00 96.88 183 THR A C 1
ATOM 1541 O O . THR A 1 183 ? 5.735 -8.515 6.342 1.00 96.88 183 THR A O 1
ATOM 1544 N N . ILE A 1 184 ? 7.372 -7.680 5.058 1.00 98.44 184 ILE A N 1
ATOM 1545 C CA . ILE A 1 184 ? 7.363 -8.787 4.098 1.00 98.44 184 ILE A CA 1
ATOM 1546 C C . ILE A 1 184 ? 8.116 -9.963 4.724 1.00 98.44 184 ILE A C 1
ATOM 1548 O O . ILE A 1 184 ? 9.328 -9.901 4.923 1.00 98.44 184 ILE A O 1
ATOM 1552 N N . ILE A 1 185 ? 7.388 -11.033 5.031 1.00 98.12 185 ILE A N 1
ATOM 1553 C CA . ILE A 1 185 ? 7.901 -12.229 5.714 1.00 98.12 185 ILE A CA 1
ATOM 1554 C C . ILE A 1 185 ? 8.253 -13.366 4.745 1.00 98.12 185 ILE A C 1
ATOM 1556 O O . ILE A 1 185 ? 8.973 -14.288 5.117 1.00 98.12 185 ILE A O 1
ATOM 1560 N N . ALA A 1 186 ? 7.780 -13.303 3.497 1.00 98.00 186 ALA A N 1
ATOM 1561 C CA . ALA A 1 186 ? 8.214 -14.187 2.418 1.00 98.00 186 ALA A CA 1
ATOM 1562 C C . ALA A 1 186 ? 8.110 -13.474 1.067 1.00 98.00 186 ALA A C 1
ATOM 1564 O O . ALA A 1 186 ? 7.159 -12.732 0.830 1.00 98.00 186 ALA A O 1
ATOM 1565 N N . CYS A 1 187 ? 9.064 -13.719 0.170 1.00 97.88 187 CYS A N 1
ATOM 1566 C CA . CYS A 1 187 ? 9.009 -13.260 -1.214 1.00 97.88 187 CYS A CA 1
ATOM 1567 C C . CYS A 1 187 ? 9.777 -14.243 -2.103 1.00 97.88 187 CYS A C 1
ATOM 1569 O O . CYS A 1 187 ? 10.975 -14.446 -1.913 1.00 97.88 187 CYS A O 1
ATOM 1571 N N . GLU A 1 188 ? 9.103 -14.833 -3.084 1.00 97.62 188 GLU A N 1
ATOM 1572 C CA . GLU A 1 188 ? 9.679 -15.763 -4.051 1.00 97.62 188 GLU A CA 1
ATOM 1573 C C . GLU A 1 188 ? 9.273 -15.356 -5.467 1.00 97.62 188 GLU A C 1
ATOM 1575 O O . GLU A 1 188 ? 8.110 -15.066 -5.738 1.00 97.62 188 GLU A O 1
ATOM 1580 N N . ASN A 1 189 ? 10.242 -15.349 -6.382 1.00 97.19 189 ASN A N 1
ATOM 1581 C CA . ASN A 1 189 ? 10.022 -15.040 -7.787 1.00 97.19 189 ASN A CA 1
ATOM 1582 C C . ASN A 1 189 ? 10.536 -16.191 -8.661 1.00 97.19 189 ASN A C 1
ATOM 1584 O O . ASN A 1 189 ? 11.737 -16.464 -8.692 1.00 97.19 189 ASN A O 1
ATOM 1588 N N . ARG A 1 190 ? 9.628 -16.854 -9.377 1.00 96.62 190 ARG A N 1
ATOM 1589 C CA . ARG A 1 190 ? 9.903 -17.902 -10.374 1.00 96.62 190 ARG A CA 1
ATOM 1590 C C . ARG A 1 190 ? 9.422 -17.444 -11.750 1.00 96.62 190 ARG A C 1
ATOM 1592 O O . ARG A 1 190 ? 8.760 -16.419 -11.807 1.00 96.62 190 ARG A O 1
ATOM 1599 N N . PRO A 1 191 ? 9.719 -18.147 -12.856 1.00 94.25 191 PRO A N 1
ATOM 1600 C CA . PRO A 1 191 ? 9.144 -17.807 -14.161 1.00 94.25 191 PRO A CA 1
ATOM 1601 C C . PRO A 1 191 ? 7.608 -17.837 -14.151 1.00 94.25 191 PRO A C 1
ATOM 1603 O O . PRO A 1 191 ? 6.972 -16.850 -14.508 1.00 94.25 191 PRO A O 1
ATOM 1606 N N . ASP A 1 192 ? 7.011 -18.900 -13.613 1.00 96.94 192 ASP A N 1
ATOM 1607 C CA . ASP A 1 192 ? 5.564 -19.132 -13.738 1.00 96.94 192 ASP A CA 1
ATOM 1608 C C . ASP A 1 192 ? 4.735 -18.418 -12.662 1.00 96.94 192 ASP A C 1
ATOM 1610 O O . ASP A 1 192 ? 3.536 -18.197 -12.832 1.00 96.94 192 ASP A O 1
ATOM 1614 N N . PHE A 1 193 ? 5.359 -18.025 -11.546 1.00 97.81 193 PHE A N 1
ATOM 1615 C CA . PHE A 1 193 ? 4.664 -17.337 -10.462 1.00 97.81 193 PHE A CA 1
ATOM 1616 C C . PHE A 1 193 ? 5.559 -16.404 -9.639 1.00 97.81 193 PHE A C 1
ATOM 1618 O O . PHE A 1 193 ? 6.786 -16.530 -9.612 1.00 97.81 193 PHE A O 1
ATOM 1625 N N . MET A 1 194 ? 4.918 -15.484 -8.924 1.00 98.25 194 MET A N 1
ATOM 1626 C CA . MET A 1 194 ? 5.492 -14.747 -7.801 1.00 98.25 194 MET A CA 1
ATOM 1627 C C . MET A 1 194 ? 4.629 -14.992 -6.564 1.00 98.25 194 MET A C 1
ATOM 1629 O O . MET A 1 194 ? 3.404 -14.987 -6.659 1.00 98.25 194 MET A O 1
ATOM 1633 N N . HIS A 1 195 ? 5.257 -15.220 -5.417 1.00 98.50 195 HIS A N 1
ATOM 1634 C CA . HIS A 1 195 ? 4.590 -15.318 -4.123 1.00 98.50 195 HIS A CA 1
ATOM 1635 C C . HIS A 1 195 ? 5.171 -14.272 -3.175 1.00 98.50 195 HIS A C 1
ATOM 1637 O O . HIS A 1 195 ? 6.390 -14.158 -3.045 1.00 98.50 195 HIS A O 1
ATOM 1643 N N . VAL A 1 196 ? 4.307 -13.540 -2.480 1.00 98.81 196 VAL A N 1
ATOM 1644 C CA . VAL A 1 196 ? 4.694 -12.625 -1.407 1.00 98.81 196 VAL A CA 1
ATOM 1645 C C . VAL A 1 196 ? 3.755 -12.789 -0.219 1.00 98.81 196 VAL A C 1
ATOM 1647 O O . VAL A 1 196 ? 2.548 -12.936 -0.389 1.00 98.81 196 VAL A O 1
ATOM 1650 N N . ALA A 1 197 ? 4.306 -12.753 0.990 1.00 98.75 197 ALA A N 1
ATOM 1651 C CA . ALA A 1 197 ? 3.547 -12.728 2.230 1.00 98.75 197 ALA A CA 1
ATOM 1652 C C . ALA A 1 197 ? 3.978 -11.533 3.079 1.00 98.75 197 ALA A C 1
ATOM 1654 O O . ALA A 1 197 ? 5.173 -11.326 3.302 1.00 98.75 197 ALA A O 1
ATOM 1655 N N . GLY A 1 198 ? 3.004 -10.771 3.565 1.00 98.69 198 GLY A N 1
ATOM 1656 C CA . GLY A 1 198 ? 3.192 -9.666 4.493 1.00 98.69 198 GLY A CA 1
ATOM 1657 C C . GLY A 1 198 ? 2.471 -9.916 5.813 1.00 98.69 198 GLY A C 1
ATOM 1658 O O . GLY A 1 198 ? 1.342 -10.408 5.825 1.00 98.69 198 GLY A O 1
ATOM 1659 N N . ASP A 1 199 ? 3.121 -9.557 6.913 1.00 98.62 199 ASP A N 1
ATOM 1660 C CA . ASP A 1 199 ? 2.496 -9.412 8.225 1.00 98.62 199 ASP A CA 1
ATOM 1661 C C . ASP A 1 199 ? 2.250 -7.926 8.486 1.00 98.62 199 ASP A C 1
ATOM 1663 O O . ASP A 1 199 ? 3.200 -7.173 8.703 1.00 98.62 199 ASP A O 1
ATOM 1667 N N . CYS A 1 200 ? 0.986 -7.498 8.442 1.00 97.94 200 CYS A N 1
ATOM 1668 C CA . CYS A 1 200 ? 0.572 -6.132 8.765 1.00 97.94 200 CYS A CA 1
ATOM 1669 C C . CYS A 1 200 ? -0.162 -6.044 10.109 1.00 97.94 200 CYS A C 1
ATOM 1671 O O . CYS A 1 200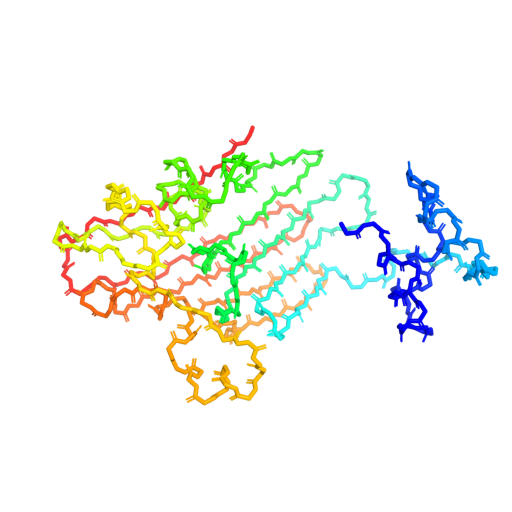 ? -0.849 -5.059 10.374 1.00 97.94 200 CYS A O 1
ATOM 1673 N N . THR A 1 201 ? -0.005 -7.036 10.992 1.00 98.19 201 THR A N 1
ATOM 1674 C CA . THR A 1 201 ? -0.659 -7.063 12.311 1.00 98.19 201 THR A CA 1
ATOM 1675 C C . THR A 1 201 ? -0.354 -5.798 13.111 1.00 98.19 201 THR A C 1
ATOM 1677 O O . THR A 1 201 ? -1.252 -5.190 13.691 1.00 98.19 201 THR A O 1
ATOM 1680 N N . ARG A 1 202 ? 0.908 -5.348 13.087 1.00 96.00 202 ARG A N 1
ATOM 1681 C CA . ARG A 1 202 ? 1.374 -4.154 13.816 1.00 96.00 202 ARG A CA 1
ATOM 1682 C C . ARG A 1 202 ? 0.851 -2.834 13.251 1.00 96.00 202 ARG A C 1
ATOM 1684 O O . ARG A 1 202 ? 1.044 -1.794 13.877 1.00 96.00 202 ARG A O 1
ATOM 1691 N N . ALA A 1 203 ? 0.190 -2.855 12.096 1.00 96.56 203 ALA A N 1
ATOM 1692 C CA . ALA A 1 203 ? -0.472 -1.682 11.558 1.00 96.56 203 ALA A CA 1
ATOM 1693 C C . ALA A 1 203 ? -1.766 -1.369 12.316 1.00 96.56 203 ALA A C 1
ATOM 1695 O O . ALA A 1 203 ? -2.196 -0.224 12.304 1.00 96.56 203 ALA A O 1
ATOM 1696 N N . TYR A 1 204 ? -2.372 -2.340 13.000 1.00 96.75 204 TYR A N 1
ATOM 1697 C CA . TYR A 1 204 ? -3.633 -2.167 13.720 1.00 96.75 204 TYR A CA 1
ATOM 1698 C C . TYR A 1 204 ? -3.403 -2.004 15.227 1.00 96.75 204 TYR A C 1
ATOM 1700 O O . TYR A 1 204 ? -2.378 -2.417 15.775 1.00 96.75 204 TYR A O 1
ATOM 1708 N N . ALA A 1 205 ? -4.380 -1.422 15.926 1.00 95.00 205 ALA A N 1
ATOM 1709 C CA . ALA A 1 205 ? -4.351 -1.352 17.381 1.00 95.00 205 ALA A CA 1
ATOM 1710 C C . ALA A 1 205 ? -4.329 -2.763 18.002 1.00 95.00 205 ALA A C 1
ATOM 1712 O O . ALA A 1 205 ? -5.130 -3.630 17.644 1.00 95.00 205 ALA A O 1
ATOM 1713 N N . LYS A 1 206 ? -3.456 -2.979 18.997 1.00 94.50 206 LYS A N 1
ATOM 1714 C CA . LYS A 1 206 ? -3.334 -4.267 19.714 1.00 94.50 206 LYS A CA 1
ATOM 1715 C C . LYS A 1 206 ? -4.615 -4.679 20.449 1.00 94.50 206 LYS A C 1
ATOM 1717 O O . LYS A 1 206 ? -4.797 -5.858 20.718 1.00 94.50 206 LYS A O 1
ATOM 1722 N N . SER A 1 207 ? -5.487 -3.724 20.787 1.00 94.69 207 SER A N 1
ATOM 1723 C CA . SER A 1 207 ? -6.814 -3.981 21.369 1.00 94.69 207 SER A CA 1
ATOM 1724 C C . SER A 1 207 ? -7.815 -4.552 20.364 1.00 94.69 207 SER A C 1
ATOM 1726 O O . SER A 1 207 ? -8.850 -5.071 20.771 1.00 94.69 207 SER A O 1
ATOM 1728 N N . LYS A 1 208 ? -7.507 -4.449 19.068 1.00 96.31 208 LYS A N 1
ATOM 1729 C CA . LYS A 1 208 ? -8.430 -4.692 17.964 1.00 96.31 208 LYS A CA 1
ATOM 1730 C C . LYS A 1 208 ? -8.086 -5.943 17.173 1.00 96.31 208 LYS A C 1
ATOM 1732 O O . LYS A 1 208 ? -8.952 -6.784 16.932 1.00 96.31 208 LYS A O 1
ATOM 1737 N N . VAL A 1 209 ? -6.817 -6.091 16.797 1.00 98.12 209 VAL A N 1
ATOM 1738 C CA . VAL A 1 209 ? -6.325 -7.162 15.920 1.00 98.12 209 VAL A CA 1
ATOM 1739 C C . VAL A 1 209 ? -5.151 -7.875 16.580 1.00 98.12 209 VAL A C 1
ATOM 1741 O O . VAL A 1 209 ? -4.207 -7.234 17.037 1.00 98.12 209 VAL A O 1
ATOM 1744 N N . SER A 1 210 ? -5.209 -9.206 16.618 1.00 98.19 210 SER A N 1
ATOM 1745 C CA . SER A 1 210 ? -4.124 -10.068 17.102 1.00 98.19 210 SER A CA 1
ATOM 1746 C C . SER A 1 210 ? -3.353 -10.753 15.972 1.00 98.19 210 SER A C 1
ATOM 1748 O O . SER A 1 210 ? -2.232 -11.203 16.199 1.00 98.19 210 SER A O 1
ATOM 1750 N N . LEU A 1 211 ? -3.921 -10.810 14.762 1.00 98.56 211 LEU A N 1
ATOM 1751 C CA . LEU A 1 211 ? -3.249 -11.293 13.556 1.00 98.56 211 LEU A CA 1
ATOM 1752 C C . LEU A 1 211 ? -3.837 -10.626 12.309 1.00 98.56 211 LEU A C 1
ATOM 1754 O O . LEU A 1 211 ? -5.057 -10.598 12.152 1.00 98.56 211 LEU A O 1
ATOM 1758 N N . CYS A 1 212 ? -2.985 -10.151 11.405 1.00 98.62 212 CYS A N 1
ATOM 1759 C CA . CYS A 1 212 ? -3.357 -9.746 10.053 1.00 98.62 212 CYS A CA 1
ATOM 1760 C C . CYS A 1 212 ? -2.214 -10.085 9.089 1.00 98.62 212 CYS A C 1
ATOM 1762 O O . CYS A 1 212 ? -1.235 -9.345 8.973 1.00 98.62 212 CYS A O 1
ATOM 1764 N N . LEU A 1 213 ? -2.325 -11.239 8.430 1.00 98.81 213 LEU A N 1
ATOM 1765 C CA . LEU A 1 213 ? -1.399 -11.677 7.389 1.00 98.81 213 LEU A CA 1
ATOM 1766 C C . LEU A 1 213 ? -2.090 -11.631 6.036 1.00 98.81 213 LEU A C 1
ATOM 1768 O O . LEU A 1 213 ? -3.214 -12.120 5.911 1.00 98.81 213 LEU A O 1
ATOM 1772 N N . ARG A 1 214 ? -1.362 -11.17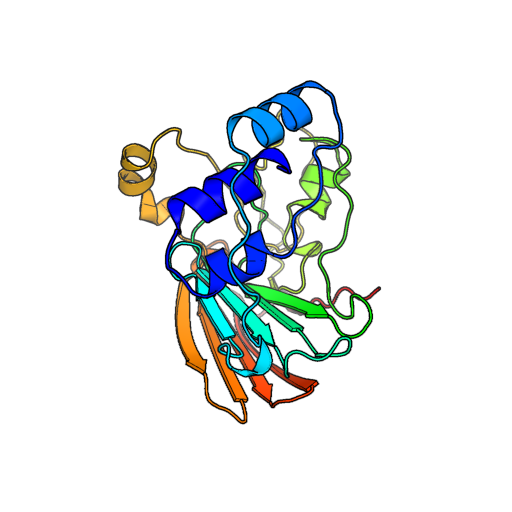6 5.020 1.00 98.81 214 ARG A N 1
ATOM 1773 C CA . ARG A 1 214 ? -1.773 -11.269 3.621 1.00 98.81 214 ARG A CA 1
ATOM 1774 C C . ARG A 1 214 ? -0.742 -12.040 2.823 1.00 98.81 214 ARG A C 1
ATOM 1776 O O . ARG A 1 214 ? 0.452 -11.766 2.913 1.00 98.81 214 ARG A O 1
ATOM 1783 N N . GLN A 1 215 ? -1.207 -12.982 2.020 1.00 98.62 215 GLN A N 1
ATOM 1784 C CA . GLN A 1 215 ? -0.408 -13.689 1.029 1.00 98.62 215 GLN A CA 1
ATOM 1785 C C . GLN A 1 215 ? -0.971 -13.388 -0.353 1.00 98.62 215 GLN A C 1
ATOM 1787 O O . GLN A 1 215 ? -2.184 -13.425 -0.553 1.00 98.62 215 GLN A O 1
ATOM 1792 N N . VAL A 1 216 ? -0.090 -13.101 -1.301 1.00 98.75 216 VAL A N 1
ATOM 1793 C CA . VAL A 1 216 ? -0.439 -12.872 -2.698 1.00 98.75 216 VAL A CA 1
ATOM 1794 C C . VAL A 1 216 ? 0.375 -13.828 -3.553 1.00 98.75 216 VAL A C 1
ATOM 1796 O O . VAL A 1 216 ? 1.601 -13.880 -3.447 1.00 98.75 216 VAL A O 1
ATOM 1799 N N . VAL A 1 217 ? -0.310 -14.579 -4.408 1.00 98.69 217 VAL A N 1
ATOM 1800 C CA . VAL A 1 217 ? 0.306 -15.394 -5.455 1.00 98.69 217 VAL A CA 1
ATOM 1801 C C . VAL A 1 217 ? -0.123 -14.828 -6.797 1.00 98.69 217 VAL A C 1
ATOM 1803 O O . VAL A 1 217 ? -1.303 -14.839 -7.137 1.00 98.69 217 VAL A O 1
ATOM 1806 N N . PHE A 1 218 ? 0.840 -14.342 -7.567 1.00 98.62 218 PHE A N 1
ATOM 1807 C CA . PHE A 1 218 ? 0.643 -13.939 -8.948 1.00 98.62 218 PHE A CA 1
ATOM 1808 C C . PHE A 1 218 ? 1.100 -15.074 -9.864 1.00 98.62 218 PHE A C 1
ATOM 1810 O O . PHE A 1 218 ? 2.293 -15.243 -10.110 1.00 98.62 218 PHE A O 1
ATOM 1817 N N . LEU A 1 219 ? 0.139 -15.856 -10.348 1.00 98.44 219 LEU A N 1
ATOM 1818 C CA . LEU A 1 219 ? 0.314 -16.867 -11.384 1.00 98.44 219 LEU A CA 1
ATOM 1819 C C . LEU A 1 219 ? 0.363 -16.164 -12.744 1.00 98.44 219 LEU A C 1
ATOM 1821 O O . LEU A 1 219 ? -0.618 -15.556 -13.193 1.00 98.44 219 LEU A O 1
ATOM 1825 N N . ARG A 1 220 ? 1.520 -16.212 -13.396 1.00 97.19 220 ARG A N 1
ATOM 1826 C CA . ARG A 1 220 ? 1.720 -15.500 -14.656 1.00 97.19 220 ARG A CA 1
ATOM 1827 C C . ARG A 1 220 ? 0.937 -16.157 -15.800 1.00 97.19 220 ARG A C 1
ATOM 1829 O O . ARG A 1 220 ? 0.777 -17.375 -15.805 1.00 97.19 220 ARG A O 1
ATOM 1836 N N . PRO A 1 221 ? 0.454 -15.359 -16.771 1.00 96.31 221 PRO A N 1
ATOM 1837 C CA . PRO A 1 221 ? 0.719 -13.924 -16.908 1.00 96.31 221 PRO A CA 1
ATOM 1838 C C . PRO A 1 221 ? -0.299 -12.994 -16.225 1.00 96.31 221 PRO A C 1
ATOM 1840 O O . PRO A 1 221 ? -0.045 -11.793 -16.193 1.00 96.31 221 PRO A O 1
ATOM 1843 N N . HIS A 1 222 ? -1.427 -13.481 -15.687 1.00 96.44 222 HIS A N 1
ATOM 1844 C CA . HIS A 1 222 ? -2.541 -12.586 -15.306 1.00 96.44 222 HIS A CA 1
ATOM 1845 C C . HIS A 1 222 ? -3.398 -13.000 -14.096 1.00 96.44 222 HIS A C 1
ATOM 1847 O O . HIS A 1 222 ? -4.342 -12.289 -13.763 1.00 96.44 222 HIS A O 1
ATOM 1853 N N . THR A 1 223 ? -3.141 -14.134 -13.445 1.00 98.12 223 THR A N 1
ATOM 1854 C CA . THR A 1 223 ? -4.027 -14.629 -12.378 1.00 98.12 223 THR A CA 1
ATOM 1855 C C . THR A 1 223 ? -3.451 -14.303 -11.008 1.00 98.12 223 THR A C 1
ATOM 1857 O O . THR A 1 223 ? -2.339 -14.709 -10.688 1.00 98.12 223 THR A O 1
ATOM 1860 N N . ILE A 1 224 ? -4.213 -13.596 -10.176 1.00 98.44 224 ILE A N 1
ATOM 1861 C CA . ILE A 1 224 ? -3.784 -13.18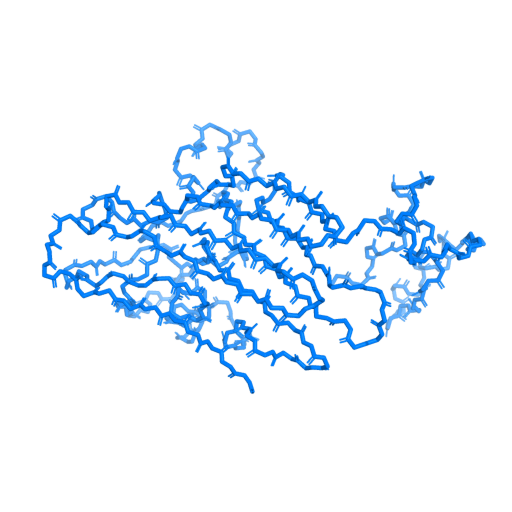3 -8.837 1.00 98.44 224 ILE A CA 1
ATOM 1862 C C . ILE A 1 224 ? -4.701 -13.828 -7.800 1.00 98.44 224 ILE A C 1
ATOM 1864 O O . ILE A 1 224 ? -5.922 -13.734 -7.887 1.00 98.44 224 ILE A O 1
ATOM 1868 N N . VAL A 1 225 ? -4.095 -14.492 -6.822 1.00 98.62 225 VAL A N 1
ATOM 1869 C CA . VAL A 1 225 ? -4.765 -15.119 -5.683 1.00 98.62 225 VAL A CA 1
ATOM 1870 C C . VAL A 1 225 ? -4.332 -14.377 -4.429 1.00 98.62 225 VAL A C 1
ATOM 1872 O O . VAL A 1 225 ? -3.135 -14.220 -4.190 1.00 98.62 225 VAL A O 1
ATOM 1875 N N . ILE A 1 226 ? -5.299 -13.939 -3.628 1.00 98.62 226 ILE A N 1
ATOM 1876 C CA . ILE A 1 226 ? -5.063 -13.238 -2.365 1.00 98.62 226 ILE A CA 1
ATOM 1877 C C . ILE A 1 226 ? -5.669 -14.072 -1.246 1.00 98.62 226 ILE A C 1
ATOM 1879 O O . ILE A 1 226 ? -6.828 -14.477 -1.319 1.00 98.62 226 ILE A O 1
ATOM 1883 N N . LEU A 1 227 ? -4.870 -14.342 -0.221 1.00 98.62 227 LEU A N 1
ATOM 1884 C CA . LEU A 1 227 ? -5.286 -15.056 0.973 1.00 98.62 227 LEU A CA 1
ATOM 1885 C C . LEU A 1 227 ? -4.982 -14.203 2.197 1.00 98.62 227 LEU A C 1
ATOM 1887 O O . LEU A 1 227 ? -3.821 -13.907 2.480 1.00 98.62 227 LEU A O 1
ATOM 1891 N N . ASP A 1 228 ? -6.024 -13.890 2.954 1.00 98.88 228 ASP A N 1
ATOM 1892 C CA . ASP A 1 228 ? -5.923 -13.156 4.207 1.00 98.88 228 ASP A CA 1
ATOM 1893 C C . ASP A 1 228 ? -6.177 -14.075 5.404 1.00 98.88 228 ASP A C 1
ATOM 1895 O O . ASP A 1 228 ? -7.106 -14.886 5.409 1.00 98.88 228 ASP A O 1
ATOM 1899 N N . ARG A 1 229 ? -5.351 -13.940 6.445 1.00 98.75 229 ARG A N 1
ATOM 1900 C CA . ARG A 1 229 ? -5.596 -14.527 7.769 1.00 98.75 229 ARG A CA 1
ATOM 1901 C C . ARG A 1 229 ? -5.718 -13.397 8.774 1.00 98.75 229 ARG A C 1
ATOM 1903 O O . ARG A 1 229 ? -4.730 -12.728 9.071 1.00 98.75 229 ARG A O 1
ATOM 1910 N N . VAL A 1 230 ? -6.928 -13.204 9.292 1.00 98.69 230 VAL A N 1
ATOM 1911 C CA . VAL A 1 230 ? -7.259 -12.076 10.165 1.00 98.69 230 VAL A CA 1
ATOM 1912 C C . VAL A 1 230 ? -7.921 -12.581 11.440 1.00 98.69 230 VAL A C 1
ATOM 1914 O O . VAL A 1 230 ? -8.990 -13.190 11.393 1.00 98.69 230 VAL A O 1
ATOM 1917 N N . THR A 1 231 ? -7.316 -12.269 12.582 1.00 98.62 231 THR A N 1
ATOM 1918 C CA . THR A 1 231 ? -7.860 -12.559 13.911 1.00 98.62 231 THR A CA 1
ATOM 1919 C C . THR A 1 231 ? -8.056 -11.243 14.650 1.00 98.62 231 THR A C 1
ATOM 1921 O O . THR A 1 231 ? -7.101 -10.506 14.900 1.00 98.62 231 THR A O 1
ATOM 1924 N N . SER A 1 232 ? -9.303 -10.933 14.997 1.00 98.25 232 SER A N 1
ATOM 1925 C CA . SER A 1 232 ? -9.627 -9.826 15.897 1.00 98.25 232 SER A CA 1
ATOM 1926 C C . SER A 1 232 ? -9.514 -10.277 17.353 1.00 98.25 232 SER A C 1
ATOM 1928 O O . SER A 1 232 ? -9.660 -11.459 17.661 1.00 98.25 232 SER A O 1
ATOM 1930 N N . VAL A 1 233 ? -9.270 -9.334 18.262 1.00 97.94 233 VAL A N 1
ATOM 1931 C CA . VAL A 1 233 ? -9.212 -9.616 19.709 1.00 97.94 233 VAL A CA 1
ATOM 1932 C C . VAL A 1 233 ? -10.578 -10.043 20.245 1.00 97.94 233 VAL A C 1
ATOM 1934 O O . VAL A 1 233 ? -10.650 -10.872 21.150 1.00 97.94 233 VAL A O 1
ATOM 1937 N N . ARG A 1 234 ? -11.657 -9.512 19.662 1.00 97.94 234 ARG A N 1
ATOM 1938 C CA . ARG A 1 234 ? -13.029 -9.925 19.949 1.00 97.94 234 ARG A CA 1
ATOM 1939 C C . ARG A 1 234 ? -13.711 -10.465 18.691 1.00 97.94 234 ARG A C 1
ATOM 1941 O O . ARG A 1 234 ? -13.548 -9.853 17.630 1.00 97.94 234 ARG A O 1
ATOM 1948 N N . PRO A 1 235 ? -14.426 -11.601 18.756 1.00 97.19 235 PRO A N 1
ATOM 1949 C CA . PRO A 1 235 ? -15.020 -12.229 17.575 1.00 97.19 235 PRO A CA 1
ATOM 1950 C C . PRO A 1 235 ? -16.084 -11.359 16.894 1.00 97.19 235 PRO A C 1
ATOM 1952 O O . PRO A 1 235 ? -16.249 -11.469 15.682 1.00 97.19 235 PRO A O 1
ATOM 1955 N N . GLU A 1 236 ? -16.756 -10.485 17.645 1.00 97.31 236 GLU A N 1
ATOM 1956 C CA . GLU A 1 236 ? -17.802 -9.586 17.154 1.00 97.31 236 GLU A CA 1
ATOM 1957 C C . GLU A 1 236 ? -17.288 -8.407 16.318 1.00 97.31 236 GLU A C 1
ATOM 1959 O O . GLU A 1 236 ? -18.084 -7.783 15.624 1.00 97.31 236 GLU A O 1
ATOM 1964 N N . TYR A 1 237 ? -15.984 -8.102 16.345 1.00 98.12 237 TYR A N 1
ATOM 1965 C CA . TYR A 1 237 ? -15.430 -7.050 15.493 1.00 98.12 237 TYR A CA 1
ATOM 1966 C C . TYR A 1 237 ? -15.556 -7.444 14.020 1.00 98.12 237 TYR A C 1
ATOM 1968 O O . TYR A 1 237 ? -14.912 -8.402 13.553 1.00 98.12 237 TYR A O 1
ATOM 1976 N N . GLU A 1 238 ? -16.395 -6.687 13.310 1.00 98.25 238 GLU A N 1
ATOM 1977 C CA . GLU A 1 238 ? -16.663 -6.841 11.885 1.00 98.25 238 GLU A CA 1
ATOM 1978 C C . GLU A 1 238 ? -15.367 -6.681 11.091 1.00 98.25 238 GLU A C 1
ATOM 1980 O O . GLU A 1 238 ? -14.525 -5.836 11.408 1.00 98.25 238 GLU A O 1
ATOM 1985 N N . LYS A 1 239 ? -15.199 -7.529 10.074 1.00 98.69 239 LYS A N 1
ATOM 1986 C CA . LYS A 1 239 ? -14.030 -7.533 9.197 1.00 98.69 239 LYS A CA 1
ATOM 1987 C C . LYS A 1 239 ? -14.490 -7.278 7.779 1.00 98.69 239 LYS A C 1
ATOM 1989 O O . LYS A 1 239 ? -15.333 -8.016 7.273 1.00 98.69 239 LYS A O 1
ATOM 1994 N N . THR A 1 240 ? -13.871 -6.305 7.130 1.00 98.75 240 THR A N 1
ATOM 1995 C CA . THR A 1 240 ? -14.195 -5.932 5.753 1.00 98.75 240 THR A CA 1
ATOM 1996 C C . THR A 1 240 ? -12.964 -6.114 4.888 1.00 98.75 240 THR A C 1
ATOM 1998 O O . THR A 1 240 ? -11.884 -5.634 5.228 1.00 98.75 240 THR A O 1
ATOM 2001 N N . TRP A 1 241 ? -13.124 -6.812 3.767 1.00 98.62 241 TRP A N 1
ATOM 2002 C CA . TRP A 1 241 ? -12.111 -6.903 2.722 1.00 98.62 241 TRP A CA 1
ATOM 2003 C C . TRP A 1 241 ? -12.445 -5.886 1.632 1.00 98.62 241 TRP A C 1
ATOM 2005 O O . TRP A 1 241 ? -13.569 -5.882 1.128 1.00 98.62 241 TRP A O 1
ATOM 2015 N N . LEU A 1 242 ? -11.500 -5.007 1.302 1.00 98.56 242 LEU A N 1
ATOM 2016 C CA . LEU A 1 242 ? -11.720 -3.913 0.359 1.00 98.56 242 LEU A CA 1
ATOM 2017 C C . LEU A 1 242 ? -11.102 -4.203 -1.008 1.00 98.56 242 LEU A C 1
ATOM 2019 O O . LEU A 1 242 ? -9.961 -4.661 -1.102 1.00 98.56 242 LEU A O 1
ATOM 2023 N N . LEU A 1 243 ? -11.851 -3.844 -2.050 1.00 98.25 243 LEU A N 1
ATOM 2024 C CA . LEU A 1 243 ? -11.385 -3.768 -3.428 1.00 98.25 243 LEU A CA 1
ATOM 2025 C C . LEU A 1 243 ? -11.985 -2.537 -4.101 1.00 98.25 243 LEU A C 1
ATOM 2027 O O . LEU A 1 243 ? -13.188 -2.466 -4.343 1.00 98.25 243 LEU A O 1
ATOM 2031 N N . HIS A 1 244 ? -11.120 -1.582 -4.396 1.00 98.00 244 HIS A N 1
ATOM 2032 C CA . HIS A 1 244 ? -11.400 -0.383 -5.161 1.00 98.00 244 HIS A CA 1
ATOM 2033 C C . HIS A 1 244 ? -11.068 -0.649 -6.623 1.00 98.00 244 HIS A C 1
ATOM 2035 O O . HIS A 1 244 ? -9.926 -0.972 -6.962 1.00 98.00 244 HIS A O 1
ATOM 2041 N N . CYS A 1 245 ? -12.075 -0.500 -7.476 1.00 93.06 245 CYS A N 1
ATOM 2042 C CA . CYS A 1 245 ? -11.968 -0.662 -8.921 1.00 93.06 245 CYS A CA 1
ATOM 2043 C C . CYS A 1 245 ? -12.216 0.681 -9.613 1.00 93.06 245 CYS A C 1
ATOM 2045 O O . CYS A 1 245 ? -12.949 1.520 -9.081 1.00 93.06 245 CYS A O 1
ATOM 2047 N N . TYR A 1 246 ? -11.635 0.847 -10.800 1.00 79.38 246 TYR A N 1
ATOM 2048 C CA . TYR A 1 246 ? -11.927 1.946 -11.723 1.00 79.38 246 TYR A CA 1
ATOM 2049 C C . TYR A 1 246 ? -12.717 1.438 -12.930 1.00 79.38 246 TYR A C 1
ATOM 2051 O O . TYR A 1 246 ? -12.616 0.225 -13.229 1.00 79.38 246 TYR A O 1
#

=== Feature glossary ===
The record interleaves many kinds of information about one protein. Here is each kind framed as the question it answers.

Q: What does the local fold look like, residue by residue?
A: A 3Di character summarizes, for each residue, the relative orientation of the Cα frame of its nearest spatial neighbor. Because it encodes fold topology rather than chemistry, 3Di alignments detect remote structural similarity that sequence alignment misses.

Q: Which residues are in helices, strands, or loops?
A: Secondary structure is the local, repeating backbone conformation. DSSP classifies it into eight states by reading the hydrogen-bond network: three helix types (H, G, I), two β types (E, B), two non-regular types (T, S), and unstructured coil (-).

Q: How big and how compact is the whole molecule?
A: Three whole-structure scalars: the radius of gyration (RMS distance of Cα from centroid, in Å), the count of Cα–Cα contacts (pairs closer than 8 Å and separated by more than four residues in sequence — i.e. tertiary, not local, contacts), and the bounding-box dimensions. Together they distinguish compact globular folds from extended fibres or disordered chains.

Q: How confident is the AlphaFold model at each residue?
A: For AlphaFold models, the B-factor field carries pLDDT — the model's own estimate of local accuracy on a 0–100 scale. Regions with pLDDT<50 should be treated as essentially unmodeled; they often correspond to intrinsically disordered segments.

Q: What family and function is it annotated with?
A: Functional annotations link the protein to curated databases. InterPro entries identify conserved domains and families by matching the sequence against member-database signatures (Pfam, PROSITE, CDD, …). Gene Ontology (GO) terms describe molecular function, biological process, and cellular component in a controlled vocabulary. CATH places the structure in a hierarchical fold classification (Class/Architecture/Topology/Homologous-superfamily). The organism is the source species.

Q: What known structures does this most resemble?
A: Nearest PDB neighbors are the top structural matches found by Foldseek when searching this structure against the entire Protein Data Bank. Each hit reports a TM-score (0 to 1; >0.5 almost always implies the same fold) and an E-value. These are *structural* homologs — they may share no detectable sequence similarity.

Q: Which residues are buried vs exposed?
A: Solvent-accessible surface area (SASA) is the area in Å² traced out by the centre of a 1.4 Å probe sphere (a water molecule) rolled over the protein's van der Waals surface (Shrake–Rupley / Lee–Richards construction). Buried residues have near-zero SASA; fully exposed residues can exceed 200 Å². The total SASA scales roughly with the number of surface residues.

Q: What are the backbone torsion angles?
A: φ (phi) and ψ (psi) are the two rotatable backbone dihedrals per residue: φ is the C(i-1)–N–Cα–C torsion, ψ is the N–Cα–C–N(i+1) torsion, both in degrees on (−180°, 180°]. α-helical residues cluster near (−60°, −45°); β-strand residues near (−120°, +130°). A Ramachandran plot is simply a scatter of (φ, ψ) for every residue.

Q: Are the domains correctly placed relative to each other?
A: Predicted aligned error is AlphaFold's pairwise confidence. Unlike pLDDT (per-residue), PAE is per-residue-pair and captures whether two parts of the structure are correctly placed relative to each other. Units are ångströms of expected positional error.

Q: What if only a Cα trace is available?
A: P-SEA three-state annotation labels each residue as helix, strand, or coil based purely on the geometry of the Cα trace. It serves as a fallback when the full backbone (and thus DSSP) is unavailable.

Q: What is the amino-acid chain?
A: This is the polypeptide sequence — one letter per residue, N-terminus first. Length ranges from a few dozen residues for small domains to over a thousand for large multi-domain proteins.

Q: What do the rendered images show?
A: The six renders are orthographic views along the three Cartesian axes in both directions. Representation (cartoon, sticks, or surface) and color scheme (sequence-rainbow or by-chain) vary across proteins so the training set covers all the common visualization conventions.

Q: What do the diagnostic plots show?
A: Plot images: a contact map (which residues are close in 3D, as an N×N binary image), a Ramachandran scatter (backbone torsion angles, revealing secondary-structure composition at a glance), and — for AlphaFold structures — a PAE heatmap (pairwise prediction confidence).

Q: How mobile is each atom in the crystal?
A: B-factor (Debye–Waller factor) reflects atomic displacement in the crystal lattice. It is an experimental observable (units Å²), not a prediction; low values mean the atom is pinned down, high values mean it moves or is heterogeneous across the crystal.

Q: Where is each backbone atom in 3D?
A: The mmCIF table is the protein's shape written out atom by atom. For each backbone N, Cα, C, and carbonyl O, it records an (x, y, z) coordinate triple in Å plus the residue type, chain letter, and residue number.